Protein AF-A0A496VKG3-F1 (afdb_monomer_lite)

Foldseek 3Di:
DDDDFLCVQFKWWDDPVPADPDDQFKHKWKAAPLLHTDPDDDPDHDIIIMIGGQPDKGWDKDLFLKAADPQVRDIFTKMKTKIKHADRVLVSLQCSQQVPDPTSRVSLSVVLSVLLNVLQVPPDDDIRCCVVCVVVCSQVVSQVSSQVCCCVRRNMRMRIHIDTNCPVVDDQDPPPDPPDDDRDDDDDDD

Secondary structure (DSSP, 8-state):
-----GGGGTEEEE-GGGS-SS-SSEEEEEE-TTS-B-SS--SSS--EEEEEESS--EEEEEEEEEEE-TTT--EEEEEEEEEEEE-GGGHHHHHHHH-SSS-HHHHHHHHHHHHHHHHHHH--SSS-HHHHHIIIIIHHHHHHHHHHHIIIII-EEEEEEEEETTGGG--------SS-------PPP-

pLDDT: mean 82.86, std 18.05, range [35.72, 97.94]

Sequence (190 aa):
MSQIYPLDSVIRRVNYSELPKDSPSKKGVMIDKNGKHLPRKPLFGEVRCYLVSTVHSAESQISACRIKDISTGLAISLNVTYEVSCQAEQAVKIVQALYDGPHPGAVLEGLICRWLQAFARCQKHEGNPFIRGYFHGLKKQAEDELNRRAKEEIGLMLEARLSLKETDKIKPIQIHSQFFLCALKTIVKN

Structure (mmCIF, N/CA/C/O backbone):
data_AF-A0A496VKG3-F1
#
_entry.id   AF-A0A496VKG3-F1
#
loop_
_atom_site.group_PDB
_atom_site.id
_atom_site.type_symbol
_atom_site.label_atom_id
_atom_site.label_alt_id
_atom_site.label_comp_id
_atom_site.label_asym_id
_atom_site.label_entity_id
_atom_site.label_seq_id
_atom_site.pdbx_PDB_ins_code
_atom_site.Cartn_x
_atom_site.Cartn_y
_atom_site.Cartn_z
_atom_site.occupancy
_atom_site.B_iso_or_equiv
_atom_site.auth_seq_id
_atom_site.auth_comp_id
_atom_site.auth_asym_id
_atom_site.auth_atom_id
_atom_site.pdbx_PDB_model_num
ATOM 1 N N . MET A 1 1 ? -15.478 6.898 -19.250 1.00 37.31 1 MET A N 1
ATOM 2 C CA . MET A 1 1 ? -14.836 7.957 -18.445 1.00 37.31 1 MET A CA 1
ATOM 3 C C . MET A 1 1 ? -13.705 7.297 -17.676 1.00 37.31 1 MET A C 1
ATOM 5 O O . MET A 1 1 ? -13.979 6.327 -16.983 1.00 37.31 1 MET A O 1
ATOM 9 N N . SER A 1 2 ? -12.451 7.703 -17.881 1.00 49.62 2 SER A N 1
ATOM 10 C CA . SER A 1 2 ? -11.312 7.143 -17.143 1.00 49.62 2 SER A CA 1
ATOM 11 C C . SER A 1 2 ? -11.401 7.597 -15.688 1.00 49.62 2 SER A C 1
ATOM 13 O O . SER A 1 2 ? -11.343 8.796 -15.421 1.00 49.62 2 SER A O 1
ATOM 15 N N . GLN A 1 3 ? -11.587 6.661 -14.761 1.00 60.56 3 GLN A N 1
ATOM 16 C CA . GLN A 1 3 ? -11.467 6.941 -13.334 1.00 60.56 3 GLN A CA 1
ATOM 17 C C . GLN A 1 3 ? -10.027 7.395 -13.074 1.00 60.56 3 GLN A C 1
ATOM 19 O O . GLN A 1 3 ? -9.094 6.638 -13.327 1.00 60.56 3 GLN A O 1
ATOM 24 N N . ILE A 1 4 ? -9.851 8.651 -12.660 1.00 71.88 4 ILE A N 1
ATOM 25 C CA . ILE A 1 4 ? -8.541 9.190 -12.286 1.00 71.88 4 ILE A CA 1
ATOM 26 C C . ILE A 1 4 ? -8.242 8.667 -10.887 1.00 71.88 4 ILE A C 1
ATOM 28 O O . ILE A 1 4 ? -9.015 8.918 -9.960 1.00 71.88 4 ILE A O 1
ATOM 32 N N . TYR A 1 5 ? -7.144 7.934 -10.735 1.00 84.31 5 TYR A N 1
ATOM 33 C CA . TYR A 1 5 ? -6.704 7.472 -9.428 1.00 84.31 5 TYR A CA 1
ATOM 34 C C . TYR A 1 5 ? -5.651 8.442 -8.893 1.00 84.31 5 TYR A C 1
ATOM 36 O O . TYR A 1 5 ? -4.664 8.685 -9.583 1.00 84.31 5 TYR A O 1
ATOM 44 N N . PRO A 1 6 ? -5.784 8.961 -7.657 1.00 88.75 6 PRO A N 1
ATOM 45 C CA . PRO A 1 6 ? -4.787 9.875 -7.096 1.00 88.75 6 PRO A CA 1
ATOM 46 C C . PRO A 1 6 ? -3.363 9.303 -7.113 1.00 88.75 6 PRO A C 1
ATOM 48 O O . PRO A 1 6 ? -2.402 10.032 -7.331 1.00 88.75 6 PRO A O 1
ATOM 51 N N . LEU A 1 7 ? -3.232 7.976 -6.972 1.00 93.62 7 LEU A N 1
ATOM 52 C CA . LEU A 1 7 ? -1.945 7.284 -7.006 1.00 93.62 7 LEU A CA 1
ATOM 53 C C . LEU A 1 7 ? -1.230 7.357 -8.370 1.00 93.62 7 LEU A C 1
ATOM 55 O O . LEU A 1 7 ? -0.031 7.094 -8.424 1.00 93.62 7 LEU A O 1
ATOM 59 N N . ASP A 1 8 ? -1.911 7.748 -9.453 1.00 93.00 8 ASP A N 1
ATOM 60 C CA . ASP A 1 8 ? -1.318 7.841 -10.794 1.00 93.00 8 ASP A CA 1
ATOM 61 C C . ASP A 1 8 ? -0.147 8.830 -10.881 1.00 93.00 8 ASP A C 1
ATOM 63 O O . ASP A 1 8 ? 0.710 8.692 -11.761 1.00 93.00 8 ASP A O 1
ATOM 67 N N . SER A 1 9 ? -0.076 9.809 -9.968 1.00 92.25 9 SER A N 1
ATOM 68 C CA . SER A 1 9 ? 1.070 10.722 -9.863 1.00 92.25 9 SER A CA 1
ATOM 69 C C . SER A 1 9 ? 2.342 10.021 -9.367 1.00 92.25 9 SER A C 1
ATOM 71 O O . SER A 1 9 ? 3.444 10.461 -9.696 1.00 92.25 9 SER A O 1
ATOM 73 N N . VAL A 1 10 ? 2.202 8.916 -8.623 1.00 94.94 10 VAL A N 1
ATOM 74 C CA . VAL A 1 10 ? 3.298 8.137 -8.021 1.00 94.94 10 VAL A CA 1
ATOM 75 C C . VAL A 1 10 ? 3.577 6.870 -8.819 1.00 94.94 10 VAL A C 1
ATOM 77 O O . VAL A 1 10 ? 4.730 6.595 -9.140 1.00 94.94 10 VAL A O 1
ATOM 80 N N . ILE A 1 11 ? 2.547 6.092 -9.155 1.00 95.44 11 ILE A N 1
ATOM 81 C CA . ILE A 1 11 ? 2.662 4.868 -9.947 1.00 95.44 11 ILE A CA 1
ATOM 82 C C . ILE A 1 11 ? 1.449 4.709 -10.858 1.00 95.44 11 ILE A C 1
ATOM 84 O O . ILE A 1 11 ? 0.313 4.638 -10.401 1.00 95.44 11 ILE A O 1
ATOM 88 N N . ARG A 1 12 ? 1.710 4.548 -12.155 1.00 94.81 12 ARG A N 1
ATOM 89 C CA . ARG A 1 12 ? 0.673 4.255 -13.150 1.00 94.81 12 ARG A CA 1
ATOM 90 C C . ARG A 1 12 ? 1.138 3.224 -14.162 1.00 94.81 12 ARG A C 1
ATOM 92 O O . ARG A 1 12 ? 2.330 3.118 -14.464 1.00 94.81 12 ARG A O 1
ATOM 99 N N . ARG A 1 13 ? 0.184 2.478 -14.714 1.00 94.25 13 ARG A N 1
ATOM 100 C CA . ARG A 1 13 ? 0.431 1.581 -15.848 1.00 94.25 13 ARG A CA 1
ATOM 101 C C . ARG A 1 13 ? 0.571 2.409 -17.126 1.00 94.25 13 ARG A C 1
ATOM 103 O O . ARG A 1 13 ? -0.188 3.350 -17.338 1.00 94.25 13 ARG A O 1
ATOM 110 N N . VAL A 1 14 ? 1.539 2.062 -17.967 1.00 94.44 14 VAL A N 1
ATOM 111 C CA . VAL A 1 14 ? 1.858 2.788 -19.207 1.00 94.44 14 VAL A CA 1
ATOM 112 C C . VAL A 1 14 ? 2.140 1.827 -20.354 1.00 94.44 14 VAL A C 1
ATOM 114 O O . VAL A 1 14 ? 2.337 0.629 -20.138 1.00 94.44 14 VAL A O 1
ATOM 117 N N . ASN A 1 15 ? 2.199 2.340 -21.580 1.00 93.38 15 ASN A N 1
ATOM 118 C CA . ASN A 1 15 ? 2.726 1.579 -22.707 1.00 93.38 15 ASN A CA 1
ATOM 119 C C . ASN A 1 15 ? 4.258 1.543 -22.683 1.00 93.38 15 ASN A C 1
ATOM 121 O O . ASN A 1 15 ? 4.917 2.427 -22.140 1.00 93.38 15 ASN A O 1
ATOM 125 N N . TYR A 1 16 ? 4.852 0.542 -23.337 1.00 91.25 16 TYR A N 1
ATOM 126 C CA . TYR A 1 16 ? 6.312 0.429 -23.446 1.00 91.25 16 TYR A CA 1
ATOM 127 C C . TYR A 1 16 ? 6.969 1.677 -24.064 1.00 91.25 16 TYR A C 1
ATOM 129 O O . TYR A 1 16 ? 8.050 2.073 -23.640 1.00 91.25 16 TYR A O 1
ATOM 137 N N . SER A 1 17 ? 6.307 2.322 -25.030 1.00 90.50 17 SER A N 1
ATOM 138 C CA . SER A 1 17 ? 6.783 3.549 -25.683 1.00 90.50 17 SER A CA 1
ATOM 139 C C . SER A 1 17 ? 6.849 4.766 -24.757 1.00 90.50 17 SER A C 1
ATOM 141 O O . SER A 1 17 ? 7.536 5.728 -25.080 1.00 90.50 17 SER A O 1
ATOM 143 N N . GLU A 1 18 ? 6.146 4.738 -23.623 1.00 91.69 18 GLU A N 1
ATOM 144 C CA . GLU A 1 18 ? 6.125 5.821 -22.632 1.00 91.69 18 GLU A CA 1
ATOM 145 C C . GLU A 1 18 ? 7.202 5.656 -21.550 1.00 91.69 18 GLU A C 1
ATOM 147 O O . GLU A 1 18 ? 7.352 6.529 -20.691 1.00 91.69 18 GLU A O 1
ATOM 152 N N . LEU A 1 19 ? 7.940 4.539 -21.548 1.00 91.44 19 LEU A N 1
ATOM 153 C CA . LEU A 1 19 ? 8.981 4.315 -20.553 1.00 91.44 19 LEU A CA 1
ATOM 154 C C . LEU A 1 19 ? 10.158 5.281 -20.773 1.00 91.44 19 LEU A C 1
ATOM 156 O O . LEU A 1 19 ? 10.658 5.402 -21.896 1.00 91.44 19 LEU A O 1
ATOM 160 N N . PRO A 1 20 ? 10.640 5.951 -19.712 1.00 88.19 20 PRO A N 1
ATOM 161 C CA . PRO A 1 20 ? 11.793 6.830 -19.815 1.00 88.19 20 PRO A CA 1
ATOM 162 C C . PRO A 1 20 ? 13.045 6.004 -20.123 1.00 88.19 20 PRO A C 1
ATOM 164 O O . PRO A 1 20 ? 13.265 4.950 -19.526 1.00 88.19 20 PRO A O 1
ATOM 167 N N . LYS A 1 21 ? 13.876 6.495 -21.048 1.00 80.06 21 LYS A N 1
ATOM 168 C CA . LYS A 1 21 ? 15.179 5.883 -21.356 1.00 80.06 21 LYS A CA 1
ATOM 169 C C . LYS A 1 21 ? 16.199 6.164 -20.256 1.00 80.06 21 LYS A C 1
ATOM 171 O O . LYS A 1 21 ? 16.933 5.265 -19.868 1.00 80.06 21 LYS A O 1
ATOM 176 N N . ASP A 1 22 ? 16.195 7.394 -19.755 1.00 80.25 22 ASP A N 1
ATOM 177 C CA . ASP A 1 22 ? 16.994 7.828 -18.619 1.00 80.25 22 ASP A CA 1
ATOM 178 C C . ASP A 1 22 ? 16.286 9.014 -17.955 1.00 80.25 22 ASP A C 1
ATOM 180 O O . ASP A 1 22 ? 15.951 10.000 -18.617 1.00 80.25 22 ASP A O 1
ATOM 184 N N . SER A 1 23 ? 15.941 8.885 -16.678 1.00 84.19 23 SER A N 1
ATOM 185 C CA . SER A 1 23 ? 15.301 9.959 -15.923 1.00 84.19 23 SER A CA 1
ATOM 186 C C . SER A 1 23 ? 15.607 9.804 -14.434 1.00 84.19 23 SER A C 1
ATOM 188 O O . SER A 1 23 ? 15.345 8.740 -13.870 1.00 84.19 23 SER A O 1
ATOM 190 N N . PRO A 1 24 ? 16.108 10.860 -13.770 1.00 83.50 24 PRO A N 1
ATOM 191 C CA . PRO A 1 24 ? 16.378 10.813 -12.335 1.00 83.50 24 PRO A CA 1
ATOM 192 C C . PRO A 1 24 ? 15.090 10.841 -11.495 1.00 83.50 24 PRO A C 1
ATOM 194 O O . PRO A 1 24 ? 15.068 10.338 -10.376 1.00 83.50 24 PRO A O 1
ATOM 197 N N . SER A 1 25 ? 14.007 11.413 -12.032 1.00 88.38 25 SER A N 1
ATOM 198 C CA . SER A 1 25 ? 12.734 11.623 -11.328 1.00 88.38 25 SER A CA 1
ATOM 199 C C . SER A 1 25 ? 11.665 10.576 -11.641 1.00 88.38 25 SER A C 1
ATOM 201 O O . SER A 1 25 ? 10.607 10.550 -11.007 1.00 88.38 25 SER A O 1
ATOM 203 N N . LYS A 1 26 ? 11.905 9.727 -12.647 1.00 92.00 26 LYS A N 1
ATOM 204 C CA . LYS A 1 26 ? 10.959 8.711 -13.106 1.00 92.00 26 LYS A CA 1
ATOM 205 C C . LYS A 1 26 ? 11.674 7.405 -13.405 1.00 92.00 26 LYS A C 1
ATOM 207 O O . LYS A 1 26 ? 12.595 7.357 -14.214 1.00 92.00 26 LYS A O 1
ATOM 212 N N . LYS A 1 27 ? 11.179 6.314 -12.832 1.00 93.25 27 LYS A N 1
ATOM 213 C CA . LYS A 1 27 ? 11.671 4.966 -13.085 1.00 93.25 27 LYS A CA 1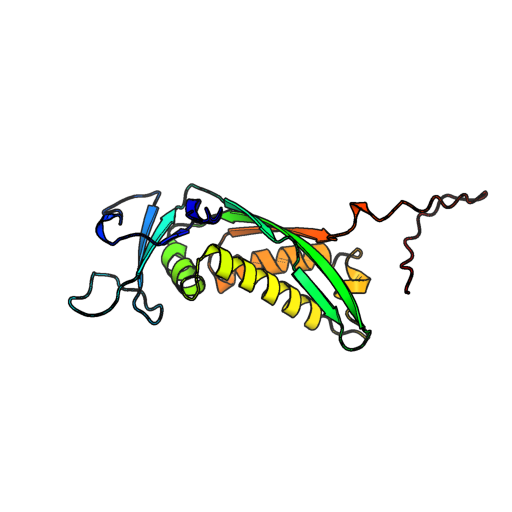
ATOM 214 C C . LYS A 1 27 ? 10.653 4.172 -13.893 1.00 93.25 27 LYS A C 1
ATOM 216 O O . LYS A 1 27 ? 9.510 3.998 -13.480 1.00 93.25 27 LYS A O 1
ATOM 221 N N . GLY A 1 28 ? 11.087 3.677 -15.048 1.00 94.31 28 GLY A N 1
ATOM 222 C CA . GLY A 1 28 ? 10.349 2.676 -15.807 1.00 94.31 28 GLY A CA 1
ATOM 223 C C . GLY A 1 28 ? 10.597 1.278 -15.247 1.00 94.31 28 GLY A C 1
ATOM 224 O O . GLY A 1 28 ? 11.748 0.906 -15.020 1.00 94.31 28 GLY A O 1
ATOM 225 N N . VAL A 1 29 ? 9.533 0.505 -15.043 1.00 95.62 29 VAL A N 1
ATOM 226 C CA . VAL A 1 29 ? 9.608 -0.883 -14.572 1.00 95.62 29 VAL A CA 1
ATOM 227 C C . VAL A 1 29 ? 8.775 -1.765 -15.490 1.00 95.62 29 VAL A C 1
ATOM 229 O O . VAL A 1 29 ? 7.631 -1.443 -15.810 1.00 95.62 29 VAL A O 1
ATOM 232 N N . MET A 1 30 ? 9.347 -2.890 -15.907 1.00 96.56 30 MET A N 1
ATOM 233 C CA . MET A 1 30 ? 8.646 -3.919 -16.670 1.00 96.56 30 MET A CA 1
ATOM 234 C C . MET A 1 30 ? 8.509 -5.175 -15.824 1.00 96.56 30 MET A C 1
ATOM 236 O O . MET A 1 30 ? 9.468 -5.588 -15.172 1.00 96.56 30 MET A O 1
ATOM 240 N N . ILE A 1 31 ? 7.341 -5.801 -15.870 1.00 96.81 31 ILE A N 1
ATOM 241 C CA . ILE A 1 31 ? 7.095 -7.097 -15.239 1.00 96.81 31 ILE A CA 1
ATOM 242 C C . ILE A 1 31 ? 6.413 -8.057 -16.215 1.00 96.81 31 ILE A C 1
ATOM 244 O O . ILE A 1 31 ? 5.735 -7.626 -17.154 1.00 96.81 31 ILE A O 1
ATOM 248 N N . ASP A 1 32 ? 6.590 -9.355 -15.984 1.00 94.88 32 ASP A N 1
ATOM 249 C CA . ASP A 1 32 ? 5.790 -10.389 -16.637 1.00 94.88 32 ASP A CA 1
ATOM 250 C C . ASP A 1 32 ? 4.402 -10.535 -15.979 1.00 94.88 32 ASP A C 1
ATOM 252 O O . ASP A 1 32 ? 4.064 -9.857 -15.003 1.00 94.88 32 ASP A O 1
ATOM 256 N N . LYS A 1 33 ? 3.586 -11.453 -16.506 1.00 91.75 33 LYS A N 1
ATOM 257 C CA . LYS A 1 33 ? 2.252 -11.769 -15.968 1.00 91.75 33 LYS A CA 1
ATOM 258 C C . LYS A 1 33 ? 2.248 -12.275 -14.515 1.00 91.75 33 LYS A C 1
ATOM 260 O O . LYS A 1 33 ? 1.203 -12.227 -13.881 1.00 91.75 33 LYS A O 1
ATOM 265 N N . ASN A 1 34 ? 3.383 -12.761 -14.011 1.00 93.19 34 ASN A N 1
ATOM 266 C CA . ASN A 1 34 ? 3.545 -13.297 -12.659 1.00 93.19 34 ASN A CA 1
ATOM 267 C C . ASN A 1 34 ? 4.173 -12.266 -11.701 1.00 93.19 34 ASN A C 1
ATOM 269 O O . ASN A 1 34 ? 4.564 -12.621 -10.590 1.00 93.19 34 ASN A O 1
ATOM 273 N N . GLY A 1 35 ? 4.359 -11.013 -12.136 1.00 93.44 35 GLY A N 1
ATOM 274 C CA . GLY A 1 35 ? 5.001 -9.976 -11.327 1.00 93.44 35 GLY A CA 1
ATOM 275 C C . GLY A 1 35 ? 6.527 -10.077 -11.268 1.00 93.44 35 GLY A C 1
ATOM 276 O O . GLY A 1 35 ? 7.160 -9.395 -10.461 1.00 93.44 35 GLY A O 1
ATOM 277 N N . LYS A 1 36 ? 7.172 -10.898 -12.103 1.00 95.19 36 LYS A N 1
ATOM 278 C CA . LYS A 1 36 ? 8.636 -10.968 -12.148 1.00 95.19 36 LYS A CA 1
ATOM 279 C C . LYS A 1 36 ? 9.191 -9.768 -12.910 1.00 95.19 36 LYS A C 1
ATOM 281 O O . LYS A 1 36 ? 8.806 -9.531 -14.051 1.00 95.19 36 LYS A O 1
ATOM 286 N N . HIS A 1 37 ? 10.135 -9.047 -12.305 1.00 95.69 37 HIS A N 1
ATOM 287 C CA . HIS A 1 37 ? 10.825 -7.929 -12.950 1.00 95.69 37 HIS A CA 1
ATOM 288 C C . HIS A 1 37 ? 11.605 -8.369 -14.200 1.00 95.69 37 HIS A C 1
ATOM 290 O O . HIS A 1 37 ? 12.360 -9.344 -14.174 1.00 95.69 37 HIS A O 1
ATOM 296 N N . LEU A 1 38 ? 11.440 -7.608 -15.281 1.00 94.62 38 LEU A N 1
ATOM 297 C CA . LEU A 1 38 ? 12.088 -7.809 -16.569 1.00 94.62 38 LEU A CA 1
ATOM 298 C C . LEU A 1 38 ? 13.070 -6.654 -16.830 1.00 94.62 38 LEU A C 1
ATOM 300 O O . LEU A 1 38 ? 12.634 -5.540 -17.113 1.00 94.62 38 LEU A O 1
ATOM 304 N N . PRO A 1 39 ? 14.396 -6.884 -16.796 1.00 90.38 39 PRO A N 1
ATOM 305 C CA . PRO A 1 39 ? 15.374 -5.817 -17.032 1.00 90.38 39 PRO A CA 1
ATOM 306 C C . PRO A 1 39 ? 15.403 -5.345 -18.495 1.00 90.38 39 PRO A C 1
ATOM 308 O O . PRO A 1 39 ? 15.928 -4.276 -18.796 1.00 90.38 39 PRO A O 1
ATOM 311 N N . ARG A 1 40 ? 14.874 -6.152 -19.424 1.00 89.12 40 ARG A N 1
ATOM 312 C CA . ARG A 1 40 ? 14.797 -5.864 -20.862 1.00 89.12 40 ARG A CA 1
ATOM 313 C C . ARG A 1 40 ? 13.482 -6.388 -21.425 1.00 89.12 40 ARG A C 1
ATOM 315 O O . ARG A 1 40 ? 12.911 -7.331 -20.881 1.00 89.12 40 ARG A O 1
ATOM 322 N N . LYS A 1 41 ? 13.030 -5.794 -22.533 1.00 88.19 41 LYS A N 1
ATOM 323 C CA . LYS A 1 41 ? 11.829 -6.248 -23.239 1.00 88.19 41 LYS A CA 1
ATOM 324 C C . LYS A 1 41 ? 12.057 -7.672 -23.779 1.00 88.19 41 LYS A C 1
ATOM 326 O O . LYS A 1 41 ? 13.010 -7.863 -24.537 1.00 88.19 41 LYS A O 1
ATOM 331 N N . PRO A 1 42 ? 11.225 -8.657 -23.407 1.00 88.81 42 PRO A N 1
ATOM 332 C CA . PRO A 1 42 ? 11.316 -10.005 -23.947 1.00 88.81 42 PRO A CA 1
ATOM 333 C C . PRO A 1 42 ? 10.834 -10.051 -25.405 1.00 88.81 42 PRO A C 1
ATOM 335 O O . PRO A 1 42 ? 10.034 -9.218 -25.834 1.00 88.81 42 PRO A O 1
ATOM 338 N N . LEU A 1 43 ? 11.314 -11.044 -26.160 1.00 87.25 43 LEU A N 1
ATOM 339 C CA . LEU A 1 43 ? 10.891 -11.286 -27.548 1.00 87.25 43 LEU A CA 1
ATOM 340 C C . LEU A 1 43 ? 9.467 -11.859 -27.636 1.00 87.25 43 LEU A C 1
ATOM 342 O O . LEU A 1 43 ? 8.772 -11.623 -28.619 1.00 87.25 43 LEU A O 1
ATOM 346 N N . PHE A 1 44 ? 9.026 -12.575 -26.597 1.00 86.56 44 PHE A N 1
ATOM 347 C CA . PHE A 1 44 ? 7.708 -13.200 -26.502 1.00 86.56 44 PHE A CA 1
ATOM 348 C C . PHE A 1 44 ? 7.135 -13.035 -25.089 1.00 86.56 44 PHE A C 1
ATOM 350 O O . PHE A 1 44 ? 7.887 -12.933 -24.119 1.00 86.56 44 PHE A O 1
ATOM 357 N N . GLY A 1 45 ? 5.807 -13.068 -24.971 1.00 86.44 45 GLY A N 1
ATOM 358 C CA . GLY A 1 45 ? 5.090 -13.009 -23.695 1.00 86.44 45 GLY A CA 1
ATOM 359 C C . GLY A 1 45 ? 4.471 -11.645 -23.380 1.00 86.44 45 GLY A C 1
ATOM 360 O O . GLY A 1 45 ? 4.828 -10.620 -23.958 1.00 86.44 45 GLY A O 1
ATOM 361 N N . GLU A 1 46 ? 3.503 -11.650 -22.461 1.00 90.00 46 GLU A N 1
ATOM 362 C CA . GLU A 1 46 ? 2.841 -10.431 -21.992 1.00 90.00 46 GLU A CA 1
ATOM 363 C C . GLU A 1 46 ? 3.776 -9.644 -21.068 1.00 90.00 46 GLU A C 1
ATOM 365 O O . GLU A 1 46 ? 4.369 -10.198 -20.139 1.00 90.00 46 GLU A O 1
ATOM 370 N N . VAL A 1 47 ? 3.867 -8.338 -21.314 1.00 93.81 47 VAL A N 1
ATOM 371 C CA . VAL A 1 47 ? 4.644 -7.399 -20.505 1.00 93.81 47 VAL A CA 1
ATOM 372 C C . VAL A 1 47 ? 3.714 -6.318 -19.994 1.00 93.81 47 VAL A C 1
ATOM 374 O O . VAL A 1 47 ? 2.961 -5.718 -20.765 1.00 93.81 47 VAL A O 1
ATOM 377 N N . ARG A 1 48 ? 3.804 -6.025 -18.698 1.00 95.50 48 ARG A N 1
ATOM 378 C CA . ARG A 1 48 ? 3.153 -4.859 -18.101 1.00 95.50 48 ARG A CA 1
ATOM 379 C C . ARG A 1 48 ? 4.219 -3.841 -17.732 1.00 95.50 48 ARG A C 1
ATOM 381 O O . ARG A 1 48 ? 5.197 -4.169 -17.062 1.00 95.50 48 ARG A O 1
ATOM 388 N N . CYS A 1 49 ? 4.027 -2.614 -18.197 1.00 96.00 49 CYS A N 1
ATOM 389 C CA . CYS A 1 49 ? 4.945 -1.510 -17.970 1.00 96.00 49 CYS A CA 1
ATOM 390 C C . CYS A 1 49 ? 4.330 -0.536 -16.968 1.00 96.00 49 CYS A C 1
ATOM 392 O O . CYS A 1 49 ? 3.153 -0.185 -17.068 1.00 96.00 49 CYS A O 1
ATOM 394 N N . TYR A 1 50 ? 5.146 -0.086 -16.027 1.00 96.00 50 TYR A N 1
ATOM 395 C CA . TYR A 1 50 ? 4.770 0.881 -15.010 1.00 96.00 50 TYR A CA 1
ATOM 396 C C . TYR A 1 50 ? 5.760 2.034 -15.012 1.00 96.00 50 TYR A C 1
ATOM 398 O O . TYR A 1 50 ? 6.964 1.848 -15.211 1.00 96.00 50 TYR A O 1
ATOM 406 N N . LEU A 1 51 ? 5.229 3.227 -14.780 1.00 95.12 51 LEU A N 1
ATOM 407 C CA . LEU A 1 51 ? 6.006 4.426 -14.533 1.00 95.12 51 LEU A CA 1
ATOM 408 C C . LEU A 1 51 ? 5.878 4.773 -13.056 1.00 95.12 51 LEU A C 1
ATOM 410 O O . LEU A 1 51 ? 4.765 4.981 -12.578 1.00 95.12 51 LEU A O 1
ATOM 414 N N . VAL A 1 52 ? 7.011 4.838 -12.366 1.00 95.56 52 VAL A N 1
ATOM 415 C CA . VAL A 1 52 ? 7.103 5.216 -10.957 1.00 95.56 52 VAL A CA 1
ATOM 416 C C . VAL A 1 52 ? 7.780 6.578 -10.858 1.00 95.56 52 VAL A C 1
ATOM 418 O O . VAL A 1 52 ? 8.832 6.788 -11.457 1.00 95.56 52 VAL A O 1
ATOM 421 N N . SER A 1 53 ? 7.183 7.516 -10.138 1.00 93.88 53 SER A N 1
ATOM 422 C CA . SER A 1 53 ? 7.669 8.884 -9.971 1.00 93.88 53 SER A CA 1
ATOM 423 C C . SER A 1 53 ? 8.185 9.104 -8.555 1.00 93.88 53 SER A C 1
ATOM 425 O O . SER A 1 53 ? 7.458 8.872 -7.595 1.00 93.88 53 SER A O 1
ATOM 427 N N . THR A 1 54 ? 9.405 9.621 -8.434 1.00 88.75 54 THR A N 1
ATOM 428 C CA . THR A 1 54 ? 10.096 9.821 -7.146 1.00 88.75 54 THR A CA 1
ATOM 429 C C . THR A 1 54 ? 9.974 11.238 -6.594 1.00 88.75 54 THR A C 1
ATOM 431 O O . THR A 1 54 ? 10.429 11.510 -5.489 1.00 88.75 54 THR A O 1
ATOM 434 N N . VAL A 1 55 ? 9.383 12.152 -7.367 1.00 90.31 55 VAL A N 1
ATOM 435 C CA . VAL A 1 55 ? 9.254 13.577 -7.007 1.00 90.31 55 VAL A CA 1
ATOM 436 C C . VAL A 1 55 ? 7.845 13.925 -6.540 1.00 90.31 55 VAL A C 1
ATOM 438 O O . VAL A 1 55 ? 7.659 14.857 -5.768 1.00 90.31 55 VAL A O 1
ATOM 441 N N . HIS A 1 56 ? 6.848 13.185 -7.015 1.00 90.69 56 HIS A N 1
ATOM 442 C CA . HIS A 1 56 ? 5.454 13.447 -6.680 1.00 90.69 56 HIS A CA 1
ATOM 443 C C . HIS A 1 56 ? 5.031 12.624 -5.468 1.00 90.69 56 HIS A C 1
ATOM 445 O O . HIS A 1 56 ? 5.446 11.470 -5.320 1.00 90.69 56 HIS A O 1
ATOM 451 N N . SER A 1 57 ? 4.153 13.205 -4.659 1.00 93.50 57 SER A N 1
ATOM 452 C CA . SER A 1 57 ? 3.316 12.474 -3.723 1.00 93.50 57 SER A CA 1
ATOM 453 C C . SER A 1 57 ? 1.876 12.388 -4.238 1.00 93.50 57 SER A C 1
ATOM 455 O O . SER A 1 57 ? 1.483 13.058 -5.203 1.00 93.50 57 SER A O 1
ATOM 457 N N . ALA A 1 58 ? 1.105 11.490 -3.637 1.00 94.75 58 ALA A N 1
ATOM 458 C CA . ALA A 1 58 ? -0.326 11.367 -3.860 1.00 94.75 58 ALA A CA 1
ATOM 459 C C . ALA A 1 58 ? -1.053 11.355 -2.522 1.00 94.75 58 ALA A C 1
ATOM 461 O O . ALA A 1 58 ? -0.724 10.554 -1.647 1.00 94.75 58 ALA A O 1
ATOM 462 N N . GLU A 1 59 ? -2.086 12.180 -2.412 1.00 95.56 59 GLU A N 1
ATOM 463 C CA . GLU A 1 59 ? -3.023 12.161 -1.297 1.00 95.56 59 GLU A CA 1
ATOM 464 C C . GLU A 1 59 ? -4.304 11.435 -1.705 1.00 95.56 59 GLU A C 1
ATOM 466 O O . GLU A 1 59 ? -4.806 11.596 -2.820 1.00 95.56 59 GLU A O 1
ATOM 471 N N . SER A 1 60 ? -4.844 10.615 -0.809 1.00 94.81 60 SER A N 1
ATOM 472 C CA . SER A 1 60 ? -6.120 9.940 -1.030 1.00 94.81 60 SER A CA 1
ATOM 473 C C . SER A 1 60 ? -6.811 9.611 0.291 1.00 94.81 60 SER A C 1
ATOM 475 O O . SER A 1 60 ? -6.263 9.780 1.385 1.00 94.81 60 SER A O 1
ATOM 477 N N . GLN A 1 61 ? -8.048 9.134 0.184 1.00 94.06 61 GLN A N 1
ATOM 478 C CA . GLN A 1 61 ? -8.857 8.743 1.322 1.00 94.06 61 GLN A CA 1
ATOM 479 C C . GLN A 1 61 ? -9.636 7.456 1.051 1.00 94.06 61 GLN A C 1
ATOM 481 O O . GLN A 1 61 ? -10.323 7.318 0.044 1.00 94.06 61 GLN A O 1
ATOM 486 N N . ILE A 1 62 ? -9.623 6.556 2.033 1.00 93.44 62 ILE A N 1
ATOM 487 C CA . ILE A 1 62 ? -10.497 5.386 2.111 1.00 93.44 62 ILE A CA 1
ATOM 488 C C . ILE A 1 62 ? -11.652 5.728 3.048 1.00 93.44 62 ILE A C 1
ATOM 490 O O . ILE A 1 62 ? -11.454 5.884 4.252 1.00 93.44 62 ILE A O 1
ATOM 494 N N . SER A 1 63 ? -12.873 5.826 2.522 1.00 85.94 63 SER A N 1
ATOM 495 C CA . SER A 1 63 ? -14.041 6.291 3.291 1.00 85.94 63 SER A CA 1
ATOM 496 C C . SER A 1 63 ? -14.742 5.210 4.133 1.00 85.94 63 SER A C 1
ATOM 498 O O . SER A 1 63 ? -15.827 5.462 4.667 1.00 85.94 63 SER A O 1
ATOM 500 N N . ALA A 1 64 ? -14.231 3.971 4.185 1.00 85.75 64 ALA A N 1
ATOM 501 C CA . ALA A 1 64 ? -14.881 2.877 4.921 1.00 85.75 64 ALA A CA 1
ATOM 502 C C . ALA A 1 64 ? -14.007 1.622 5.132 1.00 85.75 64 ALA A C 1
ATOM 504 O O . ALA A 1 64 ? -14.340 0.544 4.639 1.00 85.75 64 ALA A O 1
ATOM 505 N N . CYS A 1 65 ? -12.949 1.695 5.938 1.00 90.56 65 CYS A N 1
ATOM 506 C CA . CYS A 1 65 ? -12.313 0.476 6.441 1.00 90.56 65 CYS A CA 1
ATOM 507 C C . CYS A 1 65 ? -13.090 -0.050 7.660 1.00 90.56 65 CYS A C 1
ATOM 509 O O . CYS A 1 65 ? -13.020 0.517 8.753 1.00 90.56 65 CYS A O 1
ATOM 511 N N . ARG A 1 66 ? -13.873 -1.123 7.483 1.0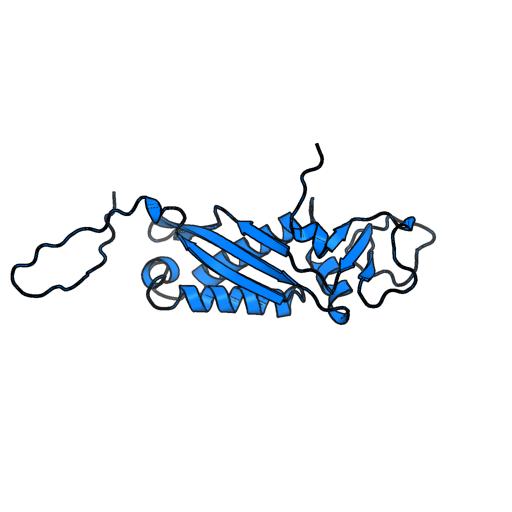0 89.12 66 ARG A N 1
ATOM 512 C CA . ARG A 1 66 ? -14.670 -1.722 8.566 1.00 89.12 66 ARG A CA 1
ATOM 513 C C . ARG A 1 66 ? -13.849 -2.744 9.350 1.00 89.12 66 ARG A C 1
ATOM 515 O O . ARG A 1 66 ? -13.335 -3.707 8.783 1.00 89.12 66 ARG A O 1
ATOM 522 N N . ILE A 1 67 ? -13.802 -2.562 10.665 1.00 86.69 67 ILE A N 1
ATOM 523 C CA . ILE A 1 67 ? -13.227 -3.507 11.623 1.00 86.69 67 ILE A CA 1
ATOM 524 C C . ILE A 1 67 ? -14.385 -4.071 12.438 1.00 86.69 67 ILE A C 1
ATOM 526 O O . ILE A 1 67 ? -15.123 -3.317 13.070 1.00 86.69 67 ILE A O 1
ATOM 530 N N . LYS A 1 68 ? -14.567 -5.393 12.393 1.00 83.06 68 LYS A N 1
ATOM 531 C CA . LYS A 1 68 ? -15.618 -6.105 13.125 1.00 83.06 68 LYS A CA 1
ATOM 532 C C . LYS A 1 68 ? -14.988 -7.089 14.096 1.00 83.06 68 LYS A C 1
ATOM 534 O O . LYS A 1 68 ? -14.119 -7.872 13.719 1.00 83.06 68 LYS A O 1
ATOM 539 N N . ASP A 1 69 ? -15.471 -7.062 15.323 1.00 76.12 69 ASP A N 1
ATOM 540 C CA . ASP A 1 69 ? -15.284 -8.114 16.299 1.00 76.12 69 ASP A CA 1
ATOM 541 C C . ASP A 1 69 ? -16.430 -9.119 16.192 1.00 76.12 69 ASP A C 1
ATOM 543 O O . ASP A 1 69 ? -17.599 -8.775 16.367 1.00 76.12 69 ASP A O 1
ATOM 547 N N . ILE A 1 70 ? -16.097 -10.367 15.879 1.00 74.81 70 ILE A N 1
ATOM 548 C CA . ILE A 1 70 ? -17.092 -11.437 15.789 1.00 74.81 70 ILE A CA 1
ATOM 549 C C . ILE A 1 70 ? -17.546 -11.854 17.192 1.00 74.81 70 ILE A C 1
ATOM 551 O O . ILE A 1 70 ? -18.726 -12.126 17.376 1.00 74.81 70 ILE A O 1
ATOM 555 N N . SER A 1 71 ? -16.644 -11.847 18.178 1.00 73.00 71 SER A N 1
ATOM 556 C CA . SER A 1 71 ? -16.927 -12.325 19.536 1.00 73.00 71 SER A CA 1
ATOM 557 C C . SER A 1 71 ? -17.900 -11.421 20.294 1.00 73.00 71 SER A C 1
ATOM 559 O O . SER A 1 71 ? -18.766 -11.908 21.012 1.00 73.00 71 SER A O 1
ATOM 561 N N . THR A 1 72 ? -17.797 -10.102 20.106 1.00 71.25 72 THR A N 1
ATOM 562 C CA . THR A 1 72 ? -18.648 -9.120 20.801 1.00 71.25 72 THR A CA 1
ATOM 563 C C . THR A 1 72 ? -19.728 -8.503 19.917 1.00 71.25 72 THR A C 1
ATOM 565 O O . THR A 1 72 ? -20.541 -7.718 20.406 1.00 71.25 72 THR A O 1
ATOM 568 N N . GLY A 1 73 ? -19.712 -8.791 18.611 1.00 72.25 73 GLY A N 1
ATOM 569 C CA . GLY A 1 73 ? -20.589 -8.170 17.616 1.00 72.25 73 GLY A CA 1
ATOM 570 C C . GLY A 1 73 ? -20.278 -6.697 17.319 1.00 72.25 73 GLY A C 1
ATOM 571 O O . GLY A 1 73 ? -20.911 -6.107 16.443 1.00 72.25 73 GLY A O 1
ATOM 572 N N . LEU A 1 74 ? -19.302 -6.095 18.009 1.00 77.06 74 LEU A N 1
ATOM 573 C CA . LEU A 1 74 ? -18.933 -4.694 17.836 1.00 77.06 74 LEU A CA 1
ATOM 574 C C . LEU A 1 74 ? -18.288 -4.456 16.470 1.00 77.06 74 LEU A C 1
ATOM 576 O O . LEU A 1 74 ? -17.512 -5.269 15.968 1.00 77.06 74 LEU A O 1
ATOM 580 N N . ALA A 1 75 ? -18.562 -3.298 15.878 1.00 83.50 75 ALA A N 1
ATOM 581 C CA . ALA A 1 75 ? -17.897 -2.866 14.662 1.0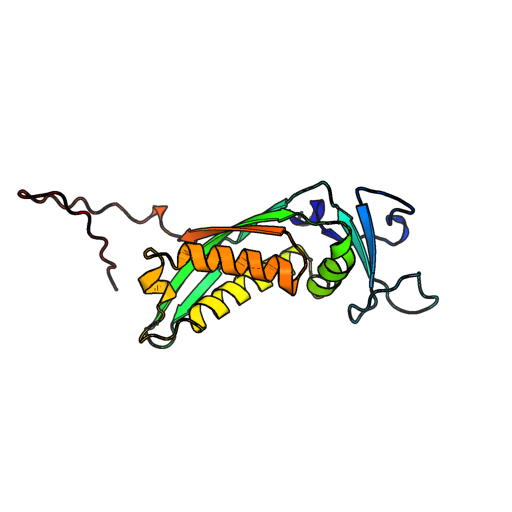0 83.50 75 ALA A CA 1
ATOM 582 C C . ALA A 1 75 ? -17.627 -1.366 14.699 1.00 83.50 75 ALA A C 1
ATOM 584 O O . ALA A 1 75 ? -18.446 -0.594 15.188 1.00 83.50 75 ALA A O 1
ATOM 585 N N . ILE A 1 76 ? -16.499 -0.967 14.122 1.00 85.25 76 ILE A N 1
ATOM 586 C CA . ILE A 1 76 ? -16.191 0.430 13.828 1.00 85.25 76 ILE A CA 1
ATOM 587 C C . ILE A 1 76 ? -15.868 0.573 12.346 1.00 85.25 76 ILE A C 1
ATOM 589 O O . ILE A 1 76 ? -15.327 -0.338 11.712 1.00 85.25 76 ILE A O 1
ATOM 593 N N . SER A 1 77 ? -16.203 1.732 11.795 1.00 89.81 77 SER A N 1
ATOM 594 C CA . SER A 1 77 ? -15.809 2.131 10.450 1.00 89.81 77 SER A CA 1
ATOM 595 C C . SER A 1 77 ? -14.819 3.274 10.551 1.00 89.81 77 SER A C 1
ATOM 597 O O . SER A 1 77 ? -15.116 4.309 11.149 1.00 89.81 77 SER A O 1
ATOM 599 N N . LEU A 1 78 ? -13.647 3.066 9.966 1.00 91.50 78 LEU A N 1
ATOM 600 C CA . LEU A 1 78 ? -12.588 4.055 9.903 1.00 91.50 78 LEU A CA 1
ATOM 601 C C . LEU A 1 78 ? -12.563 4.719 8.531 1.00 91.50 78 LEU A C 1
ATOM 603 O O . LEU A 1 78 ? -12.704 4.046 7.508 1.00 91.50 78 LEU A O 1
ATOM 607 N N . ASN A 1 79 ? -12.321 6.021 8.533 1.00 94.00 79 ASN A N 1
ATOM 608 C CA . ASN A 1 79 ? -11.745 6.714 7.398 1.00 94.00 79 ASN A CA 1
ATOM 609 C C . ASN A 1 79 ? -10.219 6.654 7.527 1.00 94.00 79 ASN A C 1
ATOM 611 O O . ASN A 1 79 ? -9.680 6.851 8.621 1.00 94.00 79 ASN A O 1
ATOM 615 N N . VAL A 1 80 ? -9.539 6.401 6.413 1.00 95.19 80 VAL A N 1
ATOM 616 C CA . VAL A 1 80 ? -8.077 6.470 6.324 1.00 95.19 80 VAL A CA 1
ATOM 617 C C . VAL A 1 80 ? -7.733 7.564 5.335 1.00 95.19 80 VAL A C 1
ATOM 619 O O . VAL A 1 80 ? -7.988 7.395 4.149 1.00 95.19 80 VAL A O 1
ATOM 622 N N . THR A 1 81 ? -7.179 8.669 5.811 1.00 96.19 81 THR A N 1
ATOM 623 C CA . THR A 1 81 ? -6.559 9.678 4.945 1.00 96.19 81 THR A CA 1
ATOM 624 C C . THR A 1 81 ? -5.078 9.367 4.883 1.00 96.19 81 THR A C 1
ATOM 626 O O . THR A 1 81 ? -4.488 9.038 5.914 1.00 96.19 81 THR A O 1
ATOM 629 N N . TYR A 1 82 ? -4.482 9.423 3.699 1.00 96.44 82 TYR A N 1
ATOM 630 C CA . TYR A 1 82 ? -3.067 9.132 3.568 1.00 96.44 82 TYR A CA 1
ATOM 631 C C . TYR A 1 82 ? -2.389 9.937 2.470 1.00 96.44 82 TYR A C 1
ATOM 633 O O . TYR A 1 82 ? -2.998 10.242 1.446 1.00 96.44 82 TYR A O 1
ATOM 641 N N . GLU A 1 83 ? -1.103 10.191 2.681 1.00 97.31 83 GLU A N 1
ATOM 642 C CA . GLU A 1 83 ? -0.166 10.633 1.655 1.00 97.31 83 GLU A CA 1
ATOM 643 C C . GLU A 1 83 ? 0.827 9.503 1.363 1.00 97.31 83 GLU A C 1
ATOM 645 O O . GLU A 1 83 ? 1.272 8.797 2.274 1.00 97.31 83 GLU A O 1
ATOM 650 N N . VAL A 1 84 ? 1.165 9.309 0.088 1.00 96.50 84 VAL A N 1
ATOM 651 C CA . VAL A 1 84 ? 2.206 8.369 -0.337 1.00 96.50 84 VAL A CA 1
ATOM 652 C C . VAL A 1 84 ? 3.229 9.011 -1.248 1.00 96.50 84 VAL A C 1
ATOM 654 O O . VAL A 1 84 ? 2.896 9.771 -2.152 1.00 96.50 84 VAL A O 1
ATOM 657 N N . SER A 1 85 ? 4.479 8.614 -1.057 1.00 95.62 85 SER A N 1
ATOM 658 C CA . SER A 1 85 ? 5.603 8.934 -1.931 1.00 95.62 85 SER A CA 1
ATOM 659 C C . SER A 1 85 ? 6.535 7.727 -2.059 1.00 95.62 85 SER A C 1
ATOM 661 O O . SER A 1 85 ? 6.364 6.699 -1.390 1.00 95.62 85 SER A O 1
ATOM 663 N N . CYS A 1 86 ? 7.512 7.808 -2.963 1.00 93.06 86 CYS A N 1
ATOM 664 C CA . CYS A 1 86 ? 8.431 6.705 -3.204 1.00 93.06 86 CYS A CA 1
ATOM 665 C C . CYS A 1 86 ? 9.861 7.155 -3.498 1.00 93.06 86 CYS A C 1
ATOM 667 O O . CYS A 1 86 ? 10.102 8.266 -3.965 1.00 93.06 86 CYS A O 1
ATOM 669 N N . GLN A 1 87 ? 10.804 6.247 -3.252 1.00 90.25 87 GLN A N 1
ATOM 670 C CA . GLN A 1 87 ? 12.209 6.410 -3.620 1.00 90.25 87 GLN A CA 1
ATOM 671 C C . GLN A 1 87 ? 12.539 5.541 -4.844 1.00 90.25 87 GLN A C 1
ATOM 673 O O . GLN A 1 87 ? 11.920 4.493 -5.061 1.00 90.25 87 GLN A O 1
ATOM 678 N N . ALA A 1 88 ? 13.514 5.966 -5.653 1.00 85.81 88 ALA A N 1
ATOM 679 C CA . ALA A 1 88 ? 13.830 5.344 -6.945 1.00 85.81 88 ALA A CA 1
ATOM 680 C C . ALA A 1 88 ? 14.204 3.860 -6.812 1.00 85.81 88 ALA A C 1
ATOM 682 O O . ALA A 1 88 ? 13.805 3.023 -7.624 1.00 85.81 88 ALA A O 1
ATOM 683 N N . GLU A 1 89 ? 14.959 3.539 -5.768 1.00 91.56 89 GLU A N 1
ATOM 684 C CA . GLU A 1 89 ? 15.460 2.212 -5.433 1.00 91.56 89 GLU A CA 1
ATOM 685 C C . GLU A 1 89 ? 14.347 1.218 -5.075 1.00 91.56 89 GLU A C 1
ATOM 687 O O . GLU A 1 89 ? 14.530 0.013 -5.234 1.00 91.56 89 GLU A O 1
ATOM 692 N N . GLN A 1 90 ? 13.172 1.705 -4.660 1.00 94.88 90 GLN A N 1
ATOM 693 C CA . GLN A 1 90 ? 12.027 0.864 -4.301 1.00 94.88 90 GLN A CA 1
ATOM 694 C C . GLN A 1 90 ? 11.065 0.622 -5.471 1.00 94.88 90 GLN A C 1
ATOM 696 O O . GLN A 1 90 ? 10.139 -0.175 -5.340 1.00 94.88 90 GLN A O 1
ATOM 701 N N . ALA A 1 91 ? 11.275 1.254 -6.633 1.00 94.75 91 ALA A N 1
ATOM 702 C CA . ALA A 1 91 ? 10.323 1.222 -7.747 1.00 94.75 91 ALA A CA 1
ATOM 703 C C . ALA A 1 91 ? 9.929 -0.199 -8.183 1.00 94.75 91 ALA A C 1
ATOM 705 O O . ALA A 1 91 ? 8.753 -0.471 -8.419 1.00 94.75 91 ALA A O 1
ATOM 706 N N . VAL A 1 92 ? 10.896 -1.120 -8.256 1.00 95.88 92 VAL A N 1
ATOM 707 C CA . VAL A 1 92 ? 10.619 -2.520 -8.615 1.00 95.88 92 VAL A CA 1
ATOM 708 C C . VAL A 1 92 ? 9.726 -3.175 -7.564 1.00 95.88 92 VAL A C 1
ATOM 710 O O . VAL A 1 92 ? 8.700 -3.747 -7.917 1.00 95.88 92 VAL A O 1
ATOM 713 N N . LYS A 1 93 ? 10.067 -3.031 -6.281 1.00 96.88 93 LYS A N 1
ATOM 714 C CA . LYS A 1 93 ? 9.310 -3.608 -5.164 1.00 96.88 93 LYS A CA 1
ATOM 715 C C . LYS A 1 93 ? 7.867 -3.101 -5.129 1.00 96.88 93 LYS A C 1
ATOM 717 O O . LYS A 1 93 ? 6.943 -3.901 -5.012 1.00 96.88 93 LYS A O 1
ATOM 722 N N . ILE A 1 94 ? 7.676 -1.796 -5.328 1.00 96.62 94 ILE A N 1
ATOM 723 C CA . ILE A 1 94 ? 6.353 -1.160 -5.366 1.00 96.62 94 ILE A CA 1
ATOM 724 C C . ILE A 1 94 ? 5.505 -1.773 -6.479 1.00 96.62 94 ILE A C 1
ATOM 726 O O . ILE A 1 94 ? 4.367 -2.176 -6.247 1.00 96.62 94 ILE A O 1
ATOM 730 N N . VAL A 1 95 ? 6.065 -1.888 -7.685 1.00 97.06 95 VAL A N 1
ATOM 731 C CA . VAL A 1 95 ? 5.358 -2.475 -8.829 1.00 97.06 95 VAL A CA 1
ATOM 732 C C . VAL A 1 95 ? 5.005 -3.934 -8.552 1.00 97.06 95 VAL A C 1
ATOM 734 O O . VAL A 1 95 ? 3.867 -4.332 -8.767 1.00 97.06 95 VAL A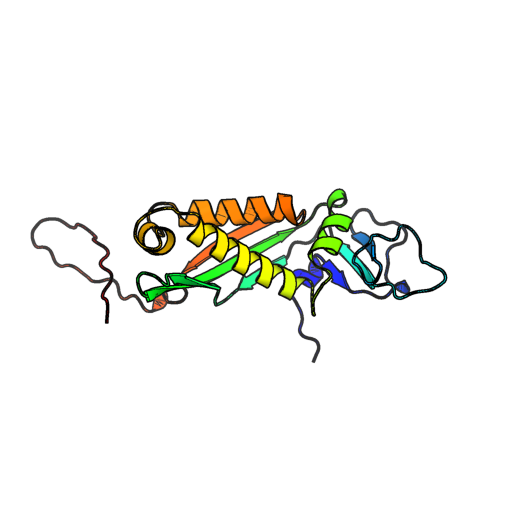 O 1
ATOM 737 N N . GLN A 1 96 ? 5.933 -4.723 -8.012 1.00 97.06 96 GLN A N 1
ATOM 738 C CA . GLN A 1 96 ? 5.687 -6.129 -7.675 1.00 97.06 96 GLN A CA 1
ATOM 739 C C . GLN A 1 96 ? 4.637 -6.327 -6.576 1.00 97.06 96 GLN A C 1
ATOM 741 O O . GLN A 1 96 ? 3.970 -7.356 -6.553 1.00 97.06 96 GLN A O 1
ATOM 746 N N . ALA A 1 97 ? 4.464 -5.359 -5.680 1.00 96.88 97 ALA A N 1
ATOM 747 C CA . ALA A 1 97 ? 3.438 -5.412 -4.646 1.00 96.88 97 ALA A CA 1
ATOM 748 C C . ALA A 1 97 ? 2.061 -4.919 -5.132 1.00 96.88 97 ALA A C 1
ATOM 750 O O . ALA A 1 97 ? 1.040 -5.330 -4.584 1.00 96.88 97 ALA A O 1
ATOM 751 N N . LEU A 1 98 ? 2.017 -4.047 -6.149 1.00 96.81 98 LEU A N 1
ATOM 752 C CA . LEU A 1 98 ? 0.793 -3.364 -6.592 1.00 96.81 98 LEU A CA 1
ATOM 753 C C . LEU A 1 98 ? 0.294 -3.773 -7.991 1.00 96.81 98 LEU A C 1
ATOM 755 O O . LEU A 1 98 ? -0.696 -3.216 -8.469 1.00 96.81 98 LEU A O 1
ATOM 759 N N . TYR A 1 99 ? 0.960 -4.709 -8.676 1.00 95.38 99 TYR A N 1
ATOM 760 C CA . TYR A 1 99 ? 0.600 -5.073 -10.055 1.00 95.38 99 TYR A CA 1
ATOM 761 C C . TYR A 1 99 ? -0.677 -5.905 -10.184 1.00 95.38 99 TYR A C 1
ATOM 763 O O . TYR A 1 99 ? -1.311 -5.874 -11.244 1.00 95.38 99 TYR A O 1
ATOM 771 N N . ASP A 1 100 ? -0.999 -6.695 -9.158 1.00 91.94 100 ASP A N 1
ATOM 772 C CA . ASP A 1 100 ? -2.052 -7.701 -9.233 1.00 91.94 100 ASP A CA 1
ATOM 773 C C . ASP A 1 100 ? -3.397 -7.118 -8.801 1.00 91.94 100 ASP A C 1
ATOM 775 O O . ASP A 1 100 ? -3.806 -7.169 -7.640 1.00 91.94 100 ASP A O 1
ATOM 779 N N . GLY A 1 101 ? -4.063 -6.484 -9.762 1.00 90.50 101 GLY A N 1
ATOM 780 C CA . GLY A 1 101 ? -5.381 -5.907 -9.573 1.00 90.50 101 GLY A CA 1
ATOM 781 C C . GLY A 1 101 ? -5.780 -4.961 -10.701 1.00 90.50 101 GLY A C 1
ATOM 782 O O . GLY A 1 101 ? -5.038 -4.776 -11.670 1.00 90.50 101 GLY A O 1
ATOM 783 N N . PRO A 1 102 ? -6.964 -4.338 -10.587 1.00 89.81 102 PRO A N 1
ATOM 784 C CA . PRO A 1 102 ? -7.474 -3.429 -11.610 1.00 89.81 102 PRO A CA 1
ATOM 785 C C . PRO A 1 102 ? -6.650 -2.139 -11.701 1.00 89.81 102 PRO A C 1
ATOM 787 O O . PRO A 1 102 ? -6.520 -1.566 -12.781 1.00 89.81 102 PRO A O 1
ATOM 790 N N . HIS A 1 103 ? -6.087 -1.687 -10.576 1.00 92.50 103 HIS A N 1
ATOM 791 C CA . HIS A 1 103 ? -5.293 -0.468 -10.492 1.00 92.50 103 HIS A CA 1
ATOM 792 C C . HIS A 1 103 ? -4.355 -0.499 -9.271 1.00 92.50 103 HIS A C 1
ATOM 794 O O . HIS A 1 103 ? -4.816 -0.928 -8.209 1.00 92.50 103 HIS A O 1
ATOM 800 N N . PRO A 1 104 ? -3.106 0.013 -9.349 1.00 94.56 104 PRO A N 1
ATOM 801 C CA . PRO A 1 104 ? -2.209 0.107 -8.191 1.00 94.56 104 PRO A CA 1
ATOM 802 C C . PRO A 1 104 ? -2.851 0.772 -6.966 1.00 94.56 104 PRO A C 1
ATOM 804 O O . PRO A 1 104 ? -2.665 0.316 -5.841 1.00 94.56 104 PRO A O 1
ATOM 807 N N . GLY A 1 105 ? -3.665 1.811 -7.195 1.00 94.31 105 GLY A N 1
ATOM 808 C CA . GLY A 1 105 ? -4.414 2.506 -6.141 1.00 94.31 105 GLY A CA 1
ATOM 809 C C . GLY A 1 105 ? -5.389 1.588 -5.407 1.00 94.31 105 GLY A C 1
ATOM 810 O O . GLY A 1 105 ? -5.346 1.493 -4.186 1.00 94.31 105 GLY A O 1
ATOM 811 N N . ALA A 1 106 ? -6.199 0.830 -6.149 1.00 93.19 106 ALA A N 1
ATOM 812 C CA . ALA A 1 106 ? -7.154 -0.109 -5.563 1.00 93.19 106 ALA A CA 1
ATOM 813 C C . ALA A 1 106 ? -6.457 -1.243 -4.787 1.00 93.19 106 ALA A C 1
ATOM 815 O O . ALA A 1 106 ? -6.935 -1.672 -3.736 1.00 93.19 106 ALA A O 1
ATOM 816 N N . VAL A 1 107 ? -5.307 -1.716 -5.283 1.00 95.69 107 VAL A N 1
ATOM 817 C CA . VAL A 1 107 ? -4.506 -2.736 -4.589 1.00 95.69 107 VAL A CA 1
ATOM 818 C C . VAL A 1 107 ? -3.957 -2.187 -3.269 1.00 95.69 107 VAL A C 1
ATOM 820 O O . VAL A 1 107 ? -4.068 -2.861 -2.241 1.00 95.69 107 VAL A O 1
ATOM 823 N N . LEU A 1 108 ? -3.431 -0.957 -3.273 1.00 96.06 108 LEU A N 1
ATOM 824 C CA . LEU A 1 108 ? -2.939 -0.280 -2.072 1.00 96.06 108 LEU A CA 1
ATOM 825 C C . LEU A 1 108 ? -4.049 -0.086 -1.029 1.00 96.06 108 LEU A C 1
ATOM 827 O O . LEU A 1 108 ? -3.856 -0.430 0.136 1.00 96.06 108 LEU A O 1
ATOM 831 N N . GLU A 1 109 ? -5.225 0.397 -1.432 1.00 95.12 109 GLU A N 1
ATOM 832 C CA . GLU A 1 109 ? -6.367 0.563 -0.524 1.00 95.12 109 GLU A CA 1
ATOM 833 C C . GLU A 1 109 ? -6.792 -0.769 0.112 1.00 95.12 109 GLU A C 1
ATOM 835 O O . GLU A 1 109 ? -7.061 -0.846 1.318 1.00 95.12 109 GLU A O 1
ATOM 840 N N . GLY A 1 110 ? -6.784 -1.847 -0.679 1.00 95.12 110 GLY A N 1
ATOM 841 C CA . GLY A 1 110 ? -7.031 -3.203 -0.197 1.00 95.12 110 GLY A CA 1
ATOM 842 C C . GLY A 1 110 ? -5.985 -3.674 0.819 1.00 95.12 110 GLY A C 1
ATOM 843 O O . GLY A 1 110 ? -6.347 -4.276 1.832 1.00 95.12 110 GLY A O 1
ATOM 844 N N . LEU A 1 111 ? -4.700 -3.388 0.582 1.00 96.69 111 LEU A N 1
ATOM 845 C CA . LEU A 1 111 ? -3.607 -3.699 1.512 1.00 96.69 111 LEU A CA 1
ATOM 846 C C . LEU A 1 111 ? -3.766 -2.948 2.836 1.00 96.69 111 LEU A C 1
ATOM 848 O O . LEU A 1 111 ? -3.756 -3.585 3.888 1.00 96.69 111 LEU A O 1
ATOM 852 N N . ILE A 1 112 ? -4.019 -1.637 2.790 1.00 96.75 112 ILE A N 1
ATOM 853 C CA . ILE A 1 112 ? -4.250 -0.804 3.980 1.00 96.75 112 ILE A CA 1
ATOM 854 C C . ILE A 1 112 ? -5.402 -1.367 4.823 1.00 96.75 112 ILE A C 1
ATOM 856 O O . ILE A 1 112 ? -5.253 -1.564 6.032 1.00 96.75 112 ILE A O 1
ATOM 860 N N . CYS A 1 113 ? -6.535 -1.695 4.193 1.00 95.38 113 CYS A N 1
ATOM 861 C CA . CYS A 1 113 ? -7.673 -2.288 4.897 1.00 95.38 113 CYS A CA 1
ATOM 862 C C . CYS A 1 113 ? -7.317 -3.630 5.553 1.00 95.38 113 CYS A C 1
ATOM 864 O O . CYS A 1 113 ? -7.688 -3.882 6.702 1.00 95.38 113 CYS A O 1
ATOM 866 N N . ARG A 1 114 ? -6.577 -4.496 4.846 1.00 94.94 114 ARG A N 1
ATOM 867 C CA . ARG A 1 114 ? -6.136 -5.793 5.383 1.00 94.94 114 ARG A CA 1
ATOM 868 C C . ARG A 1 114 ? -5.186 -5.633 6.564 1.00 94.94 114 ARG A C 1
ATOM 870 O O . ARG A 1 114 ? -5.347 -6.337 7.559 1.00 94.94 114 ARG A O 1
ATOM 877 N N . TRP A 1 115 ? -4.230 -4.714 6.483 1.00 95.62 115 TRP A N 1
ATOM 878 C CA . TRP A 1 115 ? -3.290 -4.452 7.569 1.00 95.62 115 TRP A CA 1
ATOM 879 C C . TRP A 1 115 ? -3.989 -3.915 8.817 1.00 95.62 115 TRP A C 1
ATOM 881 O O . TRP A 1 115 ? -3.715 -4.404 9.910 1.00 95.62 115 TRP A O 1
ATOM 891 N N . LEU A 1 116 ? -4.958 -3.005 8.669 1.00 93.06 116 LEU A N 1
ATOM 892 C CA . LEU A 1 116 ? -5.786 -2.538 9.788 1.00 93.06 116 LEU A CA 1
ATOM 893 C C . LEU A 1 116 ? -6.567 -3.679 10.448 1.00 93.06 116 LEU A C 1
ATOM 895 O O . LEU A 1 116 ? -6.613 -3.784 11.674 1.00 93.06 116 LEU A O 1
ATOM 899 N N . GLN A 1 117 ? -7.167 -4.560 9.646 1.00 90.31 117 GLN A N 1
ATOM 900 C CA . GLN A 1 117 ? -7.879 -5.728 10.166 1.00 90.31 117 GLN A CA 1
ATOM 901 C C . GLN A 1 117 ? -6.938 -6.703 10.880 1.00 90.31 117 GLN A C 1
ATOM 903 O O . GLN A 1 117 ? -7.295 -7.230 11.933 1.00 90.31 117 GLN A O 1
ATOM 908 N N . ALA A 1 118 ? -5.743 -6.938 10.334 1.00 90.31 118 ALA A N 1
ATOM 909 C CA . ALA A 1 118 ? -4.730 -7.781 10.957 1.00 90.31 118 ALA A CA 1
ATOM 910 C C . ALA A 1 118 ? -4.252 -7.185 12.287 1.00 90.31 118 ALA A C 1
ATOM 912 O O . ALA A 1 118 ? -4.248 -7.885 13.298 1.00 90.31 118 ALA A O 1
ATOM 913 N N . PHE A 1 119 ? -3.945 -5.884 12.313 1.00 8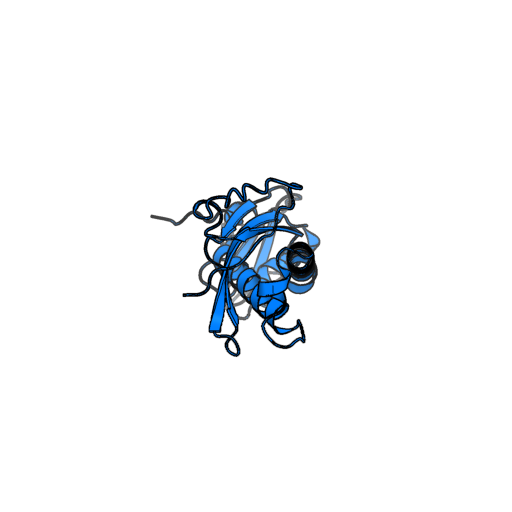9.62 119 PHE A N 1
ATOM 914 C CA . PHE A 1 119 ? -3.566 -5.171 13.530 1.00 89.62 119 PHE A CA 1
ATOM 915 C C . PHE A 1 119 ? -4.636 -5.314 14.614 1.00 89.62 119 PHE A C 1
ATOM 917 O O . PHE A 1 119 ? -4.321 -5.694 15.738 1.00 89.62 119 PHE A O 1
ATOM 924 N N . ALA A 1 120 ? -5.910 -5.105 14.265 1.00 85.19 120 ALA A N 1
ATOM 925 C CA . ALA A 1 120 ? -7.017 -5.236 15.207 1.00 85.19 120 ALA A CA 1
ATOM 926 C C . ALA A 1 120 ? -7.191 -6.665 15.759 1.00 85.19 120 ALA A C 1
ATOM 928 O O . ALA A 1 120 ? -7.626 -6.825 16.896 1.00 85.19 120 ALA A O 1
ATOM 929 N N . ARG A 1 121 ? -6.849 -7.703 14.980 1.00 81.06 121 ARG A N 1
ATOM 930 C CA . ARG A 1 121 ? -6.922 -9.114 15.408 1.00 81.06 121 ARG A CA 1
ATOM 931 C C . ARG A 1 121 ? -5.777 -9.530 16.333 1.00 81.06 121 ARG A C 1
ATOM 933 O O . ARG A 1 121 ? -5.979 -10.395 17.176 1.00 81.06 121 ARG A O 1
ATOM 940 N N . CYS A 1 122 ? -4.587 -8.953 16.171 1.00 75.94 122 CYS A N 1
ATOM 941 C CA . CYS A 1 122 ? -3.401 -9.327 16.952 1.00 75.94 122 CYS A CA 1
ATOM 942 C C . CYS A 1 122 ? -3.426 -8.818 18.401 1.00 75.94 122 CYS A C 1
ATOM 944 O O . CYS A 1 122 ? -2.646 -9.290 19.227 1.00 75.94 122 CYS A O 1
ATOM 946 N N . GLN A 1 123 ? -4.310 -7.874 18.722 1.00 70.62 123 GLN A N 1
ATOM 947 C CA . GLN A 1 123 ? -4.468 -7.357 20.076 1.00 70.62 123 GLN A CA 1
ATOM 948 C C . GLN A 1 123 ? -5.185 -8.420 20.935 1.00 70.62 123 GLN A C 1
ATOM 950 O O . GLN A 1 123 ? -6.390 -8.634 20.808 1.00 70.62 123 GLN A O 1
ATOM 955 N N . LYS A 1 124 ? -4.429 -9.138 21.775 1.00 54.06 124 LYS A N 1
ATOM 956 C CA . LYS A 1 124 ? -4.904 -10.262 22.602 1.00 54.06 124 LYS A CA 1
ATOM 957 C C . LYS A 1 124 ? -5.531 -9.782 23.917 1.00 54.06 124 LYS A C 1
ATOM 959 O O . LYS A 1 124 ? -4.849 -9.795 24.930 1.00 54.06 124 LYS A O 1
ATOM 964 N N . HIS A 1 125 ? -6.812 -9.418 23.932 1.00 52.75 125 HIS A N 1
ATOM 965 C CA . HIS A 1 125 ? -7.618 -9.345 25.166 1.00 52.75 125 HIS A CA 1
ATOM 966 C C . HIS A 1 125 ? -9.084 -9.709 24.864 1.00 52.75 125 HIS A C 1
ATOM 968 O O . HIS A 1 125 ? -9.475 -9.774 23.700 1.00 52.75 125 HIS A O 1
ATOM 974 N N . GLU A 1 126 ? -9.883 -10.001 25.895 1.00 54.06 126 GLU A N 1
ATOM 975 C CA . GLU A 1 126 ? -11.308 -10.326 25.751 1.00 54.06 126 GLU A CA 1
ATOM 976 C C . GLU A 1 126 ? -12.086 -9.159 25.108 1.00 54.06 126 GLU A C 1
ATOM 978 O O . GLU A 1 126 ? -12.188 -8.059 25.661 1.00 54.06 126 GLU A O 1
ATOM 983 N N . GLY A 1 127 ? -12.643 -9.409 23.918 1.00 58.91 127 GLY A N 1
ATOM 984 C CA . GLY A 1 127 ? -13.214 -8.390 23.032 1.00 58.91 127 GLY A CA 1
ATOM 985 C C . GLY A 1 127 ? -12.150 -7.597 22.265 1.00 58.91 127 GLY A C 1
ATOM 986 O O . GLY A 1 127 ? -11.042 -7.407 22.741 1.00 58.91 127 GLY A O 1
ATOM 987 N N . ASN A 1 128 ? -12.476 -7.116 21.063 1.00 62.53 128 ASN A N 1
ATOM 988 C CA . ASN A 1 128 ? -11.529 -6.458 20.162 1.00 62.53 128 ASN A CA 1
ATOM 989 C C . ASN A 1 128 ? -10.942 -5.193 20.821 1.00 62.53 128 ASN A C 1
ATOM 991 O O . ASN A 1 128 ? -11.630 -4.162 20.907 1.00 62.53 128 ASN A O 1
ATOM 995 N N . PRO A 1 129 ? -9.673 -5.240 21.272 1.00 67.12 129 PRO A N 1
ATOM 996 C CA . PRO A 1 129 ? -9.081 -4.176 22.074 1.00 67.12 129 PRO A CA 1
ATOM 997 C C . PRO A 1 129 ? -8.905 -2.916 21.255 1.00 67.12 129 PRO A C 1
ATOM 999 O O . PRO A 1 129 ? -8.947 -1.828 21.809 1.00 67.12 129 PRO A O 1
ATOM 1002 N N . PHE A 1 130 ? -8.773 -3.041 19.934 1.00 72.38 130 PHE A N 1
ATOM 1003 C CA . PHE A 1 130 ? -8.677 -1.895 19.049 1.00 72.38 130 PHE A CA 1
ATOM 1004 C C . PHE A 1 130 ? -9.944 -1.039 19.086 1.00 72.38 130 PHE A C 1
ATOM 1006 O O . PHE A 1 130 ? -9.848 0.182 19.128 1.00 72.38 130 PHE A O 1
ATOM 1013 N N . ILE A 1 131 ? -11.130 -1.654 19.148 1.00 71.69 131 ILE A N 1
ATOM 1014 C CA . ILE A 1 131 ? -12.396 -0.911 19.235 1.00 71.69 131 ILE A CA 1
ATOM 1015 C C . ILE A 1 131 ? -12.495 -0.158 20.567 1.00 71.69 131 ILE A C 1
ATOM 1017 O O . ILE A 1 131 ? -12.852 1.018 20.589 1.00 71.69 131 ILE A O 1
ATOM 1021 N N . ARG A 1 132 ? -12.157 -0.815 21.682 1.00 71.00 132 ARG A N 1
ATOM 1022 C CA . ARG A 1 132 ? -12.259 -0.220 23.027 1.00 71.00 132 ARG A CA 1
ATOM 1023 C C . ARG A 1 132 ? -11.129 0.771 23.322 1.00 71.00 132 ARG A C 1
ATOM 1025 O O . ARG A 1 132 ? -11.348 1.811 23.930 1.00 71.00 132 ARG A O 1
ATOM 1032 N N . GLY A 1 133 ? -9.928 0.455 22.860 1.00 69.69 133 GLY A N 1
ATOM 1033 C CA . GLY A 1 133 ? -8.690 1.193 23.075 1.00 69.69 133 GLY A CA 1
ATOM 1034 C C . GLY A 1 133 ? -8.350 2.183 21.964 1.00 69.69 133 GLY A C 1
ATOM 1035 O O . GLY A 1 133 ? -7.273 2.772 22.013 1.00 69.69 133 GLY A O 1
ATOM 1036 N N . TYR A 1 134 ? -9.235 2.400 20.980 1.00 74.94 134 TYR A N 1
ATOM 1037 C CA . TYR A 1 134 ? -8.992 3.316 19.856 1.00 74.94 134 TYR A CA 1
ATOM 1038 C C . TYR A 1 134 ? -8.504 4.692 20.334 1.00 74.94 134 TYR A C 1
ATOM 1040 O O . TYR A 1 134 ? -7.510 5.219 19.835 1.00 74.94 134 TYR A O 1
ATOM 1048 N N . PHE A 1 135 ? -9.159 5.243 21.362 1.00 71.94 135 PHE A N 1
ATOM 1049 C CA . PHE A 1 135 ? -8.796 6.526 21.972 1.00 71.94 135 PHE A CA 1
ATOM 1050 C C . PHE A 1 135 ? -7.654 6.439 22.998 1.00 71.94 135 PHE A C 1
ATOM 1052 O O . PHE A 1 135 ? -7.139 7.471 23.411 1.00 71.94 135 PHE A O 1
ATOM 1059 N N . HIS A 1 136 ? -7.228 5.235 23.379 1.00 75.25 136 HIS A N 1
ATOM 1060 C CA . HIS A 1 136 ? -6.182 4.972 24.372 1.00 75.25 136 HIS A CA 1
ATOM 1061 C C . HIS A 1 136 ? -4.830 4.642 23.711 1.00 75.25 136 HIS A C 1
ATOM 1063 O O . HIS A 1 136 ? -4.101 3.765 24.160 1.00 75.25 136 HIS A O 1
ATOM 1069 N N . GLY A 1 137 ? -4.498 5.317 22.606 1.00 78.88 137 GLY A N 1
ATOM 1070 C CA . GLY A 1 137 ? -3.200 5.187 21.928 1.00 78.88 137 GLY A CA 1
ATOM 1071 C C . GLY A 1 137 ? -3.123 4.118 20.832 1.00 78.88 137 GLY A C 1
ATOM 1072 O O . GLY A 1 137 ? -2.235 4.205 19.983 1.00 78.88 137 GLY A O 1
ATOM 1073 N N . LEU A 1 138 ? -4.077 3.180 20.748 1.00 85.12 138 LEU A N 1
ATOM 1074 C CA . LEU A 1 138 ? -4.083 2.166 19.680 1.00 85.12 138 LEU A CA 1
ATOM 1075 C C . LEU A 1 138 ? -4.284 2.765 18.284 1.00 85.12 138 LEU A C 1
ATOM 1077 O O . LEU A 1 138 ? -3.781 2.203 17.314 1.00 85.12 138 LEU A O 1
ATOM 1081 N N . LYS A 1 139 ? -4.954 3.923 18.169 1.00 89.94 139 LYS A N 1
ATOM 1082 C CA . LYS A 1 139 ? -5.012 4.684 16.912 1.00 89.94 139 LYS A CA 1
ATOM 1083 C C . LYS A 1 139 ? -3.607 4.969 16.373 1.00 89.94 139 LYS A C 1
ATOM 1085 O O . LYS A 1 139 ? -3.326 4.667 15.220 1.00 89.94 139 LYS A O 1
ATOM 1090 N N . LYS A 1 140 ? -2.734 5.545 17.206 1.00 91.88 140 LYS A N 1
ATOM 1091 C CA . LYS A 1 140 ? -1.381 5.938 16.797 1.00 91.88 140 LYS A CA 1
ATOM 1092 C C . LYS A 1 140 ? -0.536 4.713 16.449 1.00 91.88 140 LYS A C 1
ATOM 1094 O O . LYS A 1 140 ? 0.115 4.707 15.416 1.00 91.88 140 LYS A O 1
ATOM 1099 N N . GLN A 1 141 ? -0.645 3.645 17.237 1.00 92.25 141 GLN A N 1
ATOM 1100 C CA . GLN A 1 141 ? 0.032 2.380 16.938 1.00 92.25 141 GLN A CA 1
ATOM 1101 C C . GLN A 1 141 ? -0.425 1.766 15.606 1.00 92.25 141 GLN A C 1
ATOM 1103 O O . GLN A 1 141 ? 0.399 1.241 14.867 1.00 92.25 141 GLN A O 1
ATOM 1108 N N . ALA A 1 142 ? -1.717 1.854 15.272 1.00 93.19 142 ALA A N 1
ATOM 1109 C CA . ALA A 1 142 ? -2.215 1.402 13.976 1.00 93.19 142 ALA A CA 1
ATOM 1110 C C . ALA A 1 142 ? -1.700 2.270 12.818 1.00 93.19 142 ALA A C 1
ATOM 1112 O O . ALA A 1 142 ? -1.324 1.724 11.787 1.00 93.19 142 ALA A O 1
ATOM 1113 N N . GLU A 1 143 ? -1.653 3.598 12.978 1.00 96.12 143 GLU A N 1
ATOM 1114 C CA . GLU A 1 143 ? -1.037 4.502 11.991 1.00 96.12 143 GLU A CA 1
ATOM 1115 C C . GLU A 1 143 ? 0.446 4.161 11.772 1.00 96.12 143 GLU A C 1
ATOM 1117 O O . GLU A 1 143 ? 0.890 4.030 10.634 1.00 96.12 143 GLU A O 1
ATOM 1122 N N . ASP A 1 144 ? 1.199 3.946 12.852 1.00 96.06 144 ASP A N 1
ATOM 1123 C CA . ASP A 1 144 ? 2.619 3.600 12.778 1.00 96.06 144 ASP A CA 1
ATOM 1124 C C . ASP A 1 144 ? 2.837 2.220 12.138 1.00 96.06 144 ASP A C 1
ATOM 1126 O O . ASP A 1 144 ? 3.743 2.054 11.320 1.00 96.06 144 ASP A O 1
ATOM 1130 N N . GLU A 1 145 ? 1.971 1.246 12.430 1.00 95.81 145 GLU A N 1
ATOM 1131 C CA . GLU A 1 145 ? 2.005 -0.075 11.797 1.00 95.81 145 GLU A CA 1
ATOM 1132 C C . GLU A 1 145 ? 1.713 -0.003 10.293 1.00 95.81 145 GLU A C 1
ATOM 1134 O O . GLU A 1 145 ? 2.371 -0.690 9.510 1.00 95.81 145 GLU A O 1
ATOM 1139 N N . LEU A 1 146 ? 0.766 0.839 9.866 1.00 97.31 146 LEU A N 1
ATOM 1140 C CA . LEU A 1 146 ? 0.504 1.063 8.443 1.00 97.31 146 LEU A CA 1
ATOM 1141 C C . LEU A 1 146 ? 1.731 1.640 7.739 1.00 97.31 146 LEU A C 1
ATOM 1143 O O . LEU A 1 146 ? 2.134 1.127 6.693 1.00 97.31 146 LEU A O 1
ATOM 1147 N N . ASN A 1 147 ? 2.351 2.660 8.330 1.00 97.31 147 ASN A N 1
ATOM 1148 C CA . ASN A 1 147 ? 3.541 3.296 7.770 1.00 97.31 147 ASN A CA 1
ATOM 1149 C C . ASN A 1 147 ? 4.708 2.296 7.683 1.00 97.31 147 ASN A C 1
ATOM 1151 O O . ASN A 1 147 ? 5.394 2.206 6.660 1.00 97.31 147 ASN A O 1
ATOM 1155 N N . ARG A 1 148 ? 4.898 1.488 8.734 1.00 97.75 148 ARG A N 1
ATOM 1156 C CA . ARG A 1 148 ? 5.919 0.438 8.795 1.00 97.75 148 ARG A CA 1
ATOM 1157 C C . ARG A 1 148 ? 5.708 -0.618 7.709 1.00 97.75 148 ARG A C 1
ATOM 1159 O O . ARG A 1 148 ? 6.636 -0.905 6.955 1.00 97.75 148 ARG A O 1
ATOM 1166 N N . ARG A 1 149 ? 4.492 -1.159 7.576 1.00 97.94 149 ARG A N 1
ATOM 1167 C CA . ARG A 1 149 ? 4.168 -2.168 6.554 1.00 97.94 149 ARG A CA 1
ATOM 1168 C C . ARG A 1 149 ? 4.255 -1.626 5.137 1.00 97.94 149 ARG A C 1
ATOM 1170 O O . ARG A 1 149 ? 4.771 -2.318 4.268 1.00 97.94 149 ARG A O 1
ATOM 1177 N N . ALA A 1 150 ? 3.837 -0.387 4.889 1.00 97.44 150 ALA A N 1
ATOM 1178 C CA . ALA A 1 150 ? 4.012 0.237 3.579 1.00 97.44 150 ALA A CA 1
ATOM 1179 C C . ALA A 1 150 ? 5.488 0.273 3.159 1.00 97.44 150 ALA A C 1
ATOM 1181 O O . ALA A 1 150 ? 5.824 -0.109 2.035 1.00 97.44 150 ALA A O 1
ATOM 1182 N N . LYS A 1 151 ? 6.384 0.624 4.085 1.00 96.50 151 LYS A N 1
ATOM 1183 C CA . LYS A 1 151 ? 7.828 0.639 3.833 1.00 96.50 151 LYS A CA 1
ATOM 1184 C C . LYS A 1 151 ? 8.405 -0.772 3.670 1.00 96.50 151 LYS A C 1
ATOM 1186 O O . LYS A 1 151 ? 9.133 -1.053 2.715 1.00 96.50 151 LYS A O 1
ATOM 1191 N N . GLU A 1 152 ? 8.082 -1.678 4.585 1.00 96.44 152 GLU A N 1
ATOM 1192 C CA . GLU A 1 152 ? 8.675 -3.017 4.633 1.00 96.44 152 GLU A CA 1
ATOM 1193 C C . GLU A 1 152 ? 8.101 -3.991 3.602 1.00 96.44 152 GLU A C 1
ATOM 1195 O O . GLU A 1 152 ? 8.864 -4.750 3.010 1.00 96.44 152 GLU A O 1
ATOM 1200 N N . GLU A 1 153 ? 6.794 -3.969 3.347 1.00 96.62 153 GLU A N 1
ATOM 1201 C CA . GLU A 1 153 ? 6.126 -4.901 2.432 1.00 96.62 153 GLU A CA 1
ATOM 1202 C C . GLU A 1 153 ? 6.113 -4.361 0.992 1.00 96.62 153 GLU A C 1
ATOM 1204 O O . GLU A 1 153 ? 6.361 -5.116 0.055 1.00 96.62 153 GLU A O 1
ATOM 1209 N N . ILE A 1 154 ? 5.903 -3.050 0.798 1.00 96.38 154 ILE A N 1
ATOM 1210 C CA . ILE A 1 154 ? 5.711 -2.442 -0.538 1.00 96.38 154 ILE A CA 1
ATOM 1211 C C . ILE A 1 154 ? 6.910 -1.583 -0.967 1.00 96.38 154 ILE A C 1
ATOM 1213 O O . ILE A 1 154 ? 7.227 -1.511 -2.151 1.00 96.38 154 ILE A O 1
ATOM 1217 N N . GLY A 1 155 ? 7.611 -0.949 -0.024 1.00 95.50 155 GLY A N 1
ATOM 1218 C CA . GLY A 1 155 ? 8.652 0.045 -0.323 1.00 95.50 155 GLY A CA 1
ATOM 1219 C C . GLY A 1 155 ? 8.119 1.469 -0.517 1.00 95.50 155 GLY A C 1
ATOM 1220 O O . GLY A 1 155 ? 8.840 2.318 -1.034 1.00 95.50 155 GLY A O 1
ATOM 1221 N N . LEU A 1 156 ? 6.873 1.741 -0.113 1.00 96.19 156 LEU A N 1
ATOM 1222 C CA . LEU A 1 156 ? 6.296 3.087 -0.121 1.00 96.19 156 LEU A CA 1
ATOM 1223 C C . LEU A 1 156 ? 6.570 3.816 1.194 1.00 96.19 156 LEU A C 1
ATOM 1225 O O . LEU A 1 156 ? 6.564 3.213 2.267 1.00 96.19 156 LEU A O 1
ATOM 1229 N N . MET A 1 157 ? 6.735 5.133 1.109 1.00 96.81 157 MET A N 1
ATOM 1230 C CA . MET A 1 157 ? 6.624 6.015 2.266 1.00 96.81 157 MET A CA 1
ATOM 1231 C C . MET A 1 157 ? 5.157 6.415 2.384 1.00 96.81 157 MET A C 1
ATOM 1233 O O . MET A 1 157 ? 4.628 7.071 1.492 1.00 96.81 157 MET A O 1
ATOM 1237 N N . LEU A 1 158 ? 4.500 5.951 3.445 1.00 97.12 158 LEU A N 1
ATOM 1238 C CA . LEU A 1 158 ? 3.098 6.229 3.743 1.00 97.12 158 LEU A CA 1
ATOM 1239 C C . LEU A 1 158 ? 3.029 7.096 4.997 1.00 97.12 158 LEU A C 1
ATOM 1241 O O . LEU A 1 158 ? 3.674 6.775 5.996 1.00 97.12 158 LEU A O 1
ATOM 1245 N N . GLU A 1 159 ? 2.213 8.143 4.950 1.00 97.31 159 GLU A N 1
ATOM 1246 C CA . GLU A 1 159 ? 1.743 8.852 6.134 1.00 97.31 159 GLU A CA 1
ATOM 1247 C C . GLU A 1 159 ? 0.229 8.669 6.255 1.00 97.31 159 GLU A C 1
ATOM 1249 O O . GLU A 1 159 ? -0.545 9.323 5.562 1.00 97.31 159 GLU A O 1
ATOM 1254 N N . ALA A 1 160 ? -0.201 7.749 7.124 1.00 96.38 160 ALA A N 1
ATOM 1255 C CA . ALA A 1 160 ? -1.614 7.467 7.356 1.00 96.38 160 ALA A CA 1
ATOM 1256 C C . ALA A 1 160 ? -2.179 8.204 8.582 1.00 96.38 160 ALA A C 1
ATOM 1258 O O . ALA A 1 160 ? -1.545 8.297 9.637 1.00 96.38 160 ALA A O 1
ATOM 1259 N N . ARG A 1 161 ? -3.432 8.655 8.463 1.00 95.81 161 ARG A N 1
ATOM 1260 C CA . ARG A 1 161 ? -4.244 9.231 9.540 1.00 95.81 161 ARG A CA 1
ATOM 1261 C C . ARG A 1 161 ? -5.599 8.543 9.614 1.00 95.81 161 ARG A C 1
ATOM 1263 O O . ARG A 1 161 ? -6.332 8.472 8.628 1.00 95.81 161 ARG A O 1
ATOM 1270 N N . LEU A 1 162 ? -5.952 8.066 10.805 1.00 94.19 162 LEU A N 1
ATOM 1271 C CA . LEU A 1 162 ? -7.218 7.380 11.057 1.00 94.19 162 LEU A CA 1
ATOM 1272 C C . LEU A 1 162 ? -8.237 8.316 11.713 1.00 94.19 162 LEU A C 1
ATOM 1274 O O . LEU A 1 162 ? -7.951 9.025 12.685 1.00 94.19 162 LEU A O 1
ATOM 1278 N N . SER A 1 163 ? -9.473 8.274 11.233 1.00 91.31 163 SER A N 1
ATOM 1279 C CA . SER A 1 163 ? -10.620 8.912 11.885 1.00 91.31 163 SER A CA 1
ATOM 1280 C C . SER A 1 163 ? -11.831 7.982 11.879 1.00 91.31 163 SER A C 1
ATOM 1282 O O . SER A 1 163 ? -11.891 7.026 11.109 1.00 91.31 163 SER A O 1
ATOM 1284 N N . LEU A 1 164 ? -12.788 8.212 12.778 1.00 88.94 164 LEU A N 1
ATOM 1285 C CA . LEU A 1 164 ? -14.042 7.460 12.772 1.00 88.94 164 LEU A CA 1
ATOM 1286 C C . LEU A 1 164 ? -14.952 8.029 11.681 1.00 88.94 164 LEU A C 1
ATOM 1288 O O . LEU A 1 164 ? -15.050 9.241 11.513 1.00 88.94 164 LEU A O 1
ATOM 1292 N N . LYS A 1 165 ? -15.646 7.157 10.950 1.00 82.75 165 LYS A N 1
ATOM 1293 C CA . LYS A 1 165 ? -16.520 7.579 9.847 1.00 82.75 165 LYS A CA 1
ATOM 1294 C C . LYS A 1 165 ? -17.708 8.439 10.300 1.00 82.75 165 LYS A C 1
ATOM 1296 O O . LYS A 1 165 ? -18.209 9.236 9.520 1.00 82.75 165 LYS A O 1
ATOM 1301 N N . GLU A 1 166 ? -18.160 8.285 11.544 1.00 69.00 166 GLU A N 1
ATOM 1302 C CA . GLU A 1 166 ? -19.387 8.925 12.042 1.00 69.00 166 GLU A CA 1
ATOM 1303 C C . GLU A 1 166 ? -19.159 9.958 13.153 1.00 69.00 166 GLU A C 1
ATOM 1305 O O . GLU A 1 166 ? -20.104 10.321 13.850 1.00 69.00 166 GLU A O 1
ATOM 1310 N N . THR A 1 167 ? -17.935 10.464 13.334 1.00 56.09 167 THR A N 1
ATOM 1311 C CA . THR A 1 167 ? -17.649 11.436 14.406 1.00 56.09 167 THR A CA 1
ATOM 1312 C C . THR A 1 167 ? -18.488 12.716 14.309 1.00 56.09 167 THR A C 1
ATOM 1314 O O . THR A 1 167 ? -18.864 13.256 15.345 1.00 56.09 167 THR A O 1
ATOM 1317 N N . ASP A 1 168 ? -18.887 13.131 13.104 1.00 49.06 168 ASP A N 1
ATOM 1318 C CA . ASP A 1 168 ? -19.705 14.336 12.881 1.00 49.06 168 ASP A CA 1
ATOM 1319 C C . ASP A 1 168 ? -21.167 14.184 13.339 1.00 49.06 168 ASP A C 1
ATOM 1321 O O . ASP A 1 168 ? -21.895 15.166 13.466 1.00 49.06 168 ASP A O 1
ATOM 1325 N N . LYS A 1 169 ? -21.614 12.952 13.622 1.00 46.34 169 LYS A N 1
ATOM 1326 C CA . LYS A 1 169 ? -22.946 12.670 14.186 1.00 46.34 169 LYS A CA 1
ATOM 1327 C C . LYS A 1 169 ? -22.927 12.506 15.705 1.00 46.34 169 LYS A C 1
ATOM 1329 O O . LYS A 1 169 ? -23.989 12.399 16.321 1.00 46.34 169 LYS A O 1
ATOM 1334 N N . ILE A 1 170 ? -21.747 12.486 16.325 1.00 49.03 170 ILE A N 1
ATOM 1335 C CA . ILE A 1 170 ? -21.615 12.337 17.773 1.00 49.03 170 ILE A CA 1
ATOM 1336 C C . ILE A 1 170 ? -21.804 13.718 18.400 1.00 49.03 170 ILE A C 1
ATOM 1338 O O . ILE A 1 170 ? -20.861 14.495 18.537 1.00 49.03 170 ILE A O 1
ATOM 1342 N N . LYS A 1 171 ? -23.046 14.038 18.781 1.00 42.16 171 LYS A N 1
ATOM 1343 C CA . LYS A 1 171 ? -23.327 15.239 19.576 1.00 42.16 171 LYS A CA 1
ATOM 1344 C C . LYS A 1 171 ? -22.575 15.133 20.912 1.00 42.16 171 LYS A C 1
ATOM 1346 O O . LYS A 1 171 ? -22.733 14.118 21.596 1.00 42.16 171 LYS A O 1
ATOM 1351 N N . PRO A 1 172 ? -21.779 16.140 21.311 1.00 47.94 172 PRO A N 1
ATOM 1352 C CA . PRO A 1 172 ? -21.176 16.152 22.635 1.00 47.94 172 PRO A CA 1
ATOM 1353 C C . PRO A 1 172 ? -22.289 16.138 23.687 1.00 47.94 172 PRO A C 1
ATOM 1355 O O . PRO A 1 172 ? -23.162 17.005 23.694 1.00 47.94 172 PRO A O 1
ATOM 1358 N N . ILE A 1 173 ? -22.275 15.134 24.564 1.00 50.06 173 ILE A N 1
ATOM 1359 C CA . ILE A 1 173 ? -23.176 15.091 25.715 1.00 50.06 173 ILE A CA 1
ATOM 1360 C C . ILE A 1 173 ? -22.681 16.161 26.688 1.00 50.06 173 ILE A C 1
ATOM 1362 O O . ILE A 1 173 ? -21.602 16.031 27.264 1.00 50.06 173 ILE A O 1
ATOM 1366 N N . GLN A 1 174 ? -23.453 17.234 26.857 1.00 42.66 174 GLN A N 1
ATOM 1367 C CA . GLN A 1 174 ? -23.180 18.221 27.895 1.00 42.66 174 GLN A CA 1
ATOM 1368 C C . GLN A 1 174 ? -23.641 17.671 29.243 1.00 42.66 174 GLN A C 1
ATOM 1370 O O . GLN A 1 174 ? -24.812 17.770 29.604 1.00 42.66 174 GLN A O 1
ATOM 1375 N N . ILE A 1 175 ? -22.714 17.076 29.989 1.00 50.94 175 ILE A N 1
ATOM 1376 C CA . ILE A 1 175 ? -22.966 16.687 31.374 1.00 50.94 175 ILE A CA 1
ATOM 1377 C C . ILE A 1 175 ? -22.905 17.961 32.222 1.00 50.94 175 ILE A C 1
ATOM 1379 O O . ILE A 1 175 ? -21.826 18.472 32.517 1.00 50.94 175 ILE A O 1
ATOM 1383 N N . HIS A 1 176 ? -24.070 18.482 32.604 1.00 41.56 176 HIS A N 1
ATOM 1384 C CA . HIS A 1 176 ? -24.172 19.528 33.618 1.00 41.56 176 HIS A CA 1
ATOM 1385 C C . HIS A 1 176 ? -24.001 18.880 34.993 1.00 41.56 176 HIS A C 1
ATOM 1387 O O . HIS A 1 176 ? -24.961 18.419 35.604 1.00 41.56 176 HIS A O 1
ATOM 1393 N N . SER A 1 177 ? -22.757 18.805 35.460 1.00 44.41 177 SER A N 1
ATOM 1394 C CA . SER A 1 177 ? -22.452 18.472 36.849 1.00 44.41 177 SER A CA 1
ATOM 1395 C C . SER A 1 177 ? -22.379 19.762 37.662 1.00 44.41 177 SER A C 1
ATOM 1397 O O . SER A 1 177 ? -21.610 20.659 37.321 1.00 44.41 177 SER A O 1
ATOM 1399 N N . GLN A 1 178 ? -23.153 19.860 38.746 1.00 53.12 178 GLN A N 1
ATOM 1400 C CA . GLN A 1 178 ? -23.066 20.982 39.693 1.00 53.12 178 GLN A CA 1
ATOM 1401 C C . GLN A 1 178 ? -21.780 20.950 40.537 1.00 53.12 178 GLN A C 1
ATOM 1403 O O . GLN A 1 178 ? -21.470 21.925 41.213 1.00 53.12 178 GLN A O 1
ATOM 1408 N N . PHE A 1 179 ? -21.001 19.867 40.472 1.00 48.22 179 PHE A N 1
ATOM 1409 C CA . PHE A 1 179 ? -19.751 19.719 41.207 1.00 48.22 179 PHE A CA 1
ATOM 1410 C C . PHE A 1 179 ? -18.731 18.991 40.317 1.00 48.22 179 PHE A C 1
ATOM 1412 O O . PHE A 1 179 ? -18.770 17.775 40.161 1.00 48.22 179 PHE A O 1
ATOM 1419 N N . PHE A 1 180 ? -17.826 19.767 39.718 1.00 42.66 180 PHE A N 1
ATOM 1420 C CA . PHE A 1 180 ? -16.710 19.357 38.850 1.00 42.66 180 PHE A CA 1
ATOM 1421 C C . PHE A 1 180 ? -17.051 18.856 37.430 1.00 42.66 180 PHE A C 1
ATOM 1423 O O . PHE A 1 180 ? -17.816 17.919 37.207 1.00 42.66 180 PHE A O 1
ATOM 1430 N N . LEU A 1 181 ? -16.397 19.494 36.450 1.00 35.72 181 LEU A N 1
ATOM 1431 C CA . LEU A 1 181 ? -16.373 19.126 35.034 1.00 35.72 181 LEU A CA 1
ATOM 1432 C C . LEU A 1 181 ? -15.434 17.930 34.824 1.00 35.72 181 LEU A C 1
ATOM 1434 O O . LEU A 1 181 ? -14.222 18.096 34.704 1.00 35.72 181 LEU A O 1
ATOM 1438 N N . CYS A 1 182 ? -15.991 16.726 34.721 1.00 37.88 182 CYS A N 1
ATOM 1439 C CA . CYS A 1 182 ? -15.284 15.576 34.162 1.00 37.88 182 CYS A CA 1
ATOM 1440 C C . CYS A 1 182 ? -15.954 15.153 32.851 1.00 37.88 182 CYS A C 1
ATOM 1442 O O . CYS A 1 182 ? -17.114 14.743 32.833 1.00 37.88 182 CYS A O 1
ATOM 1444 N N . ALA A 1 183 ? -15.216 15.243 31.743 1.00 39.78 183 ALA A N 1
ATOM 1445 C CA . ALA A 1 183 ? -15.658 14.740 30.449 1.00 39.78 183 ALA A CA 1
ATOM 1446 C C . ALA A 1 183 ? -15.442 13.220 30.389 1.00 39.78 183 ALA A C 1
ATOM 1448 O O . ALA A 1 183 ? -14.325 12.751 30.178 1.00 39.78 183 ALA A O 1
ATOM 1449 N N . LEU A 1 184 ? -16.512 12.446 30.569 1.00 42.22 184 LEU A N 1
ATOM 1450 C CA . LEU A 1 184 ? -16.504 10.999 30.353 1.00 42.22 184 LEU A CA 1
ATOM 1451 C C . LEU A 1 184 ? -17.186 10.663 29.023 1.00 42.22 184 LEU A C 1
ATOM 1453 O O . LEU A 1 184 ? -18.310 11.081 28.756 1.00 42.22 184 LEU A O 1
ATOM 1457 N N . LYS A 1 185 ? -16.485 9.892 28.184 1.00 40.34 185 LYS A N 1
ATOM 1458 C CA . LYS A 1 185 ? -17.021 9.306 26.949 1.00 40.34 185 LYS A CA 1
ATOM 1459 C C . LYS A 1 185 ? -17.712 7.985 27.282 1.00 40.34 185 LYS A C 1
ATOM 1461 O O . LYS A 1 185 ? -17.037 7.026 27.646 1.00 40.34 185 LYS A O 1
ATOM 1466 N N . THR A 1 186 ? -19.023 7.904 27.087 1.00 38.31 186 THR A N 1
ATOM 1467 C CA . THR A 1 186 ? -19.783 6.645 27.155 1.00 38.31 186 THR A CA 1
ATOM 1468 C C . THR A 1 186 ? -20.330 6.251 25.786 1.00 38.31 186 THR A C 1
ATOM 1470 O O . THR A 1 186 ? -20.832 7.079 25.029 1.00 38.31 186 THR A O 1
ATOM 1473 N N . ILE A 1 187 ? -20.207 4.960 25.469 1.00 37.09 187 ILE A N 1
ATOM 1474 C CA . ILE A 1 187 ? -20.686 4.322 24.237 1.00 37.09 187 ILE A CA 1
ATOM 1475 C C . ILE A 1 187 ? -22.074 3.737 24.527 1.00 37.09 187 ILE A C 1
ATOM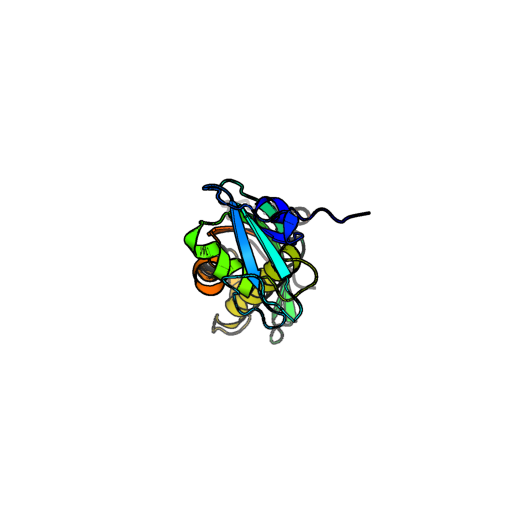 1477 O O . ILE A 1 187 ? -22.190 2.834 25.354 1.00 37.09 187 ILE A O 1
ATOM 1481 N N . VAL A 1 188 ? -23.116 4.238 23.859 1.00 37.25 188 VAL A N 1
ATOM 1482 C CA . VAL A 1 188 ? -24.480 3.685 23.945 1.00 37.25 188 VAL A CA 1
ATOM 1483 C C . VAL A 1 188 ? -24.602 2.515 22.963 1.00 37.25 188 VAL A C 1
ATOM 1485 O O . VAL A 1 188 ? -24.322 2.674 21.776 1.00 37.25 188 VAL A O 1
ATOM 1488 N N . LYS A 1 189 ? -24.983 1.334 23.464 1.00 39.25 189 LYS A N 1
ATOM 1489 C CA . LYS A 1 189 ? -25.343 0.155 22.660 1.00 39.25 189 LYS A CA 1
ATOM 1490 C C . LYS A 1 189 ? -26.859 0.152 22.433 1.00 39.25 189 LYS A C 1
ATOM 1492 O O . LYS A 1 189 ? -27.589 0.227 23.417 1.00 39.25 189 LYS A O 1
ATOM 1497 N N . ASN A 1 190 ? -27.284 0.025 21.175 1.00 43.53 190 ASN A N 1
ATOM 1498 C CA . ASN A 1 190 ? -28.616 -0.472 20.812 1.00 43.53 190 ASN A CA 1
ATOM 1499 C C . ASN A 1 190 ? -28.534 -1.974 20.553 1.00 43.53 190 ASN A C 1
ATOM 1501 O O . ASN A 1 190 ? -27.507 -2.395 19.967 1.00 43.53 190 ASN A O 1
#

Radius of gyration: 21.04 Å; chains: 1; bounding box: 46×34×69 Å